Protein AF-A0A954HRY4-F1 (afdb_monomer_lite)

Radius of gyration: 30.41 Å; chains: 1; bounding box: 77×91×66 Å

Structure (mmCIF, N/CA/C/O backbone):
data_AF-A0A954HRY4-F1
#
_entry.id   AF-A0A954HRY4-F1
#
loop_
_atom_site.group_PDB
_atom_site.id
_atom_site.type_symbol
_atom_site.label_atom_id
_atom_site.label_alt_id
_atom_site.label_comp_id
_atom_site.label_asym_id
_atom_site.label_entity_id
_atom_site.label_seq_id
_atom_site.pdbx_PDB_ins_code
_atom_site.Cartn_x
_atom_site.Cartn_y
_atom_site.Cartn_z
_atom_site.occupancy
_atom_site.B_iso_or_equiv
_atom_site.auth_seq_id
_atom_site.auth_comp_id
_atom_site.auth_asym_id
_atom_site.auth_atom_id
_atom_site.pdbx_PDB_model_num
ATOM 1 N N . MET A 1 1 ? 57.233 -70.930 -1.217 1.00 41.72 1 MET A N 1
ATOM 2 C CA . MET A 1 1 ? 58.214 -71.183 -0.140 1.00 41.72 1 MET A CA 1
ATOM 3 C C . MET A 1 1 ? 57.486 -71.133 1.188 1.00 41.72 1 MET A C 1
ATOM 5 O O . MET A 1 1 ? 56.756 -70.184 1.433 1.00 41.72 1 MET A O 1
ATOM 9 N N . ASN A 1 2 ? 57.628 -72.214 1.952 1.00 39.62 2 ASN A N 1
ATOM 10 C CA . ASN A 1 2 ? 57.074 -72.458 3.283 1.00 39.62 2 ASN A CA 1
ATOM 11 C C . ASN A 1 2 ? 57.792 -71.660 4.384 1.00 39.62 2 ASN A C 1
ATOM 13 O O . ASN A 1 2 ? 58.981 -71.393 4.233 1.00 39.62 2 ASN A O 1
ATOM 17 N N . LEU A 1 3 ? 57.075 -71.448 5.502 1.00 36.66 3 LEU A N 1
ATOM 18 C CA . LEU A 1 3 ? 57.442 -71.629 6.934 1.00 36.66 3 LEU A CA 1
ATOM 19 C C . LEU A 1 3 ? 56.754 -70.526 7.771 1.00 36.66 3 LEU A C 1
ATOM 21 O O . LEU A 1 3 ? 57.016 -69.350 7.576 1.00 36.66 3 LEU A O 1
ATOM 25 N N . SER A 1 4 ? 55.691 -70.822 8.530 1.00 42.88 4 SER A N 1
ATOM 26 C CA . SER A 1 4 ? 55.654 -71.464 9.864 1.00 42.88 4 SER A CA 1
ATOM 27 C C . SER A 1 4 ? 56.121 -70.564 11.018 1.00 42.88 4 SER A C 1
ATOM 29 O O . SER A 1 4 ? 57.311 -70.281 11.113 1.00 42.88 4 SER A O 1
ATOM 31 N N . SER A 1 5 ? 55.194 -70.225 11.931 1.00 47.00 5 SER A N 1
ATOM 32 C CA . SER A 1 5 ? 55.308 -70.251 13.417 1.00 47.00 5 SER A CA 1
ATOM 33 C C . SER A 1 5 ? 54.203 -69.366 14.023 1.00 47.00 5 SER A C 1
ATOM 35 O O . SER A 1 5 ? 54.181 -68.164 13.806 1.00 47.00 5 SER A O 1
ATOM 37 N N . ALA A 1 6 ? 53.116 -69.921 14.564 1.00 54.09 6 ALA A N 1
ATOM 38 C CA . ALA A 1 6 ? 52.976 -70.452 15.925 1.00 54.09 6 ALA A CA 1
ATOM 39 C C . ALA A 1 6 ? 53.103 -69.381 17.025 1.00 54.09 6 ALA A C 1
ATOM 41 O O . ALA A 1 6 ? 54.209 -69.018 17.401 1.00 54.09 6 ALA A O 1
ATOM 42 N N . LEU A 1 7 ? 51.973 -68.985 17.628 1.00 45.47 7 LEU A N 1
ATOM 43 C CA . LEU A 1 7 ? 51.896 -68.798 19.080 1.00 45.47 7 LEU A CA 1
ATOM 44 C C . LEU A 1 7 ? 50.443 -68.916 19.571 1.00 45.47 7 LEU A C 1
ATOM 46 O O . LEU A 1 7 ? 49.567 -68.132 19.215 1.00 45.47 7 LEU A O 1
ATOM 50 N N . ARG A 1 8 ? 50.203 -69.940 20.396 1.00 51.84 8 ARG A N 1
ATOM 51 C CA . ARG A 1 8 ? 49.015 -70.106 21.242 1.00 51.84 8 ARG A CA 1
ATOM 52 C C . ARG A 1 8 ? 49.076 -69.090 22.380 1.00 51.84 8 ARG A C 1
ATOM 54 O O . ARG A 1 8 ? 50.065 -69.080 23.105 1.00 51.84 8 ARG A O 1
ATOM 61 N N . PHE A 1 9 ? 47.981 -68.380 22.631 1.00 45.97 9 PHE A N 1
ATOM 62 C CA . PHE A 1 9 ? 47.679 -67.871 23.968 1.00 45.97 9 PHE A CA 1
ATOM 63 C C . PHE A 1 9 ? 46.218 -68.160 24.315 1.00 45.97 9 PHE A C 1
ATOM 65 O O . PHE A 1 9 ? 45.286 -67.614 23.730 1.00 45.97 9 PHE A O 1
ATOM 72 N N . LEU A 1 10 ? 46.047 -69.083 25.262 1.00 51.50 10 LEU A N 1
ATOM 73 C CA . LEU A 1 10 ? 44.807 -69.337 25.979 1.00 51.50 10 LEU A CA 1
ATOM 74 C C . LEU A 1 10 ? 44.572 -68.181 26.953 1.00 51.50 10 LEU A C 1
ATOM 76 O O . LEU A 1 10 ? 45.318 -68.036 27.916 1.00 51.50 10 LEU A O 1
ATOM 80 N N . PHE A 1 11 ? 43.502 -67.417 26.749 1.00 47.19 11 PHE A N 1
ATOM 81 C CA . PHE A 1 11 ? 42.906 -66.608 27.808 1.00 47.19 11 PHE A CA 1
ATOM 82 C C . PHE A 1 11 ? 41.396 -66.829 27.838 1.00 47.19 11 PHE A C 1
ATOM 84 O O . PHE A 1 11 ? 40.623 -66.221 27.105 1.00 47.19 11 PHE A O 1
ATOM 91 N N . THR A 1 12 ? 40.986 -67.713 28.741 1.00 54.00 12 THR A N 1
ATOM 92 C CA . THR A 1 12 ? 39.629 -67.826 29.269 1.00 54.00 12 THR A CA 1
ATOM 93 C C . THR A 1 12 ? 39.269 -66.539 30.010 1.00 54.00 12 THR A C 1
ATOM 95 O O . THR A 1 12 ? 39.648 -66.370 31.168 1.00 54.00 12 THR A O 1
ATOM 98 N N . HIS A 1 13 ? 38.543 -65.627 29.361 1.00 46.09 13 HIS A N 1
ATOM 99 C CA . HIS A 1 13 ? 37.913 -64.500 30.045 1.00 46.09 13 HIS A CA 1
ATOM 100 C C . HIS A 1 13 ? 36.428 -64.778 30.268 1.00 46.09 13 HIS A C 1
ATOM 102 O O . HIS A 1 13 ? 35.612 -64.823 29.353 1.00 46.09 13 HIS A O 1
ATOM 108 N N . SER A 1 14 ? 36.146 -65.002 31.548 1.00 51.19 14 SER A N 1
ATOM 109 C CA . SER A 1 14 ? 34.855 -65.090 32.214 1.00 51.19 14 SER A CA 1
ATOM 110 C C . SER A 1 14 ? 33.790 -64.167 31.611 1.00 51.19 14 SER A C 1
ATOM 112 O O . SER A 1 14 ? 33.944 -62.944 31.576 1.00 51.19 14 SER A O 1
ATOM 114 N N . ALA A 1 15 ? 32.682 -64.769 31.177 1.00 50.47 15 ALA A N 1
ATOM 115 C CA . ALA A 1 15 ? 31.480 -64.076 30.747 1.00 50.47 15 ALA A CA 1
ATOM 116 C C . ALA A 1 15 ? 30.845 -63.337 31.939 1.00 50.47 15 ALA A C 1
ATOM 118 O O . ALA A 1 15 ? 29.963 -63.853 32.627 1.00 50.47 15 ALA A O 1
ATOM 119 N N . ARG A 1 16 ? 31.282 -62.097 32.194 1.00 53.28 16 ARG A N 1
ATOM 120 C CA . ARG A 1 16 ? 30.545 -61.163 33.053 1.00 53.28 16 ARG A CA 1
ATOM 121 C C . ARG A 1 16 ? 29.244 -60.801 32.346 1.00 53.28 16 ARG A C 1
ATOM 123 O O . ARG A 1 16 ? 29.215 -59.942 31.467 1.00 53.28 16 ARG A O 1
ATOM 130 N N . GLN A 1 17 ? 28.161 -61.460 32.751 1.00 52.62 17 GLN A N 1
ATOM 131 C CA . GLN A 1 17 ? 26.795 -61.044 32.458 1.00 52.62 17 GLN A CA 1
ATOM 132 C C . GLN A 1 17 ? 26.579 -59.621 32.993 1.00 52.62 17 GLN A C 1
ATOM 134 O O . GLN A 1 17 ? 26.185 -59.410 34.141 1.00 52.62 17 GLN A O 1
ATOM 139 N N . HIS A 1 18 ? 26.826 -58.624 32.146 1.00 51.44 18 HIS A N 1
ATOM 140 C CA . HIS A 1 18 ? 26.326 -57.277 32.356 1.00 51.44 18 HIS A CA 1
ATOM 141 C C . HIS A 1 18 ? 24.798 -57.341 32.305 1.00 51.44 18 HIS A C 1
ATOM 143 O O . HIS A 1 18 ? 24.188 -57.338 31.235 1.00 51.44 18 HIS A O 1
ATOM 149 N N . ARG A 1 19 ? 24.167 -57.405 33.484 1.00 59.56 19 ARG A N 1
ATOM 150 C CA . ARG A 1 19 ? 22.746 -57.098 33.666 1.00 59.56 19 ARG A CA 1
ATOM 151 C C . ARG A 1 19 ? 22.512 -55.683 33.136 1.00 59.56 19 ARG A C 1
ATOM 153 O O . ARG A 1 19 ? 22.713 -54.702 33.850 1.00 59.56 19 ARG A O 1
ATOM 160 N N . ARG A 1 20 ? 22.101 -55.584 31.869 1.00 59.31 20 ARG A N 1
ATOM 161 C CA . ARG A 1 20 ? 21.529 -54.375 31.275 1.00 59.31 20 ARG A CA 1
ATOM 162 C C . ARG A 1 20 ? 20.328 -53.986 32.131 1.00 59.31 20 ARG A C 1
ATOM 164 O O . ARG A 1 20 ? 19.254 -54.572 32.012 1.00 59.31 20 ARG A O 1
ATOM 171 N N . ARG A 1 21 ? 20.524 -53.019 33.028 1.00 62.16 21 ARG A N 1
ATOM 172 C CA . ARG A 1 21 ? 19.423 -52.308 33.672 1.00 62.16 21 ARG A CA 1
ATOM 173 C C . ARG A 1 21 ? 18.614 -51.686 32.538 1.00 62.16 21 ARG A C 1
ATOM 175 O O . ARG A 1 21 ? 19.116 -50.810 31.839 1.00 62.16 21 ARG A O 1
ATOM 182 N N . LYS A 1 22 ? 17.403 -52.202 32.305 1.00 61.78 22 LYS A N 1
ATOM 183 C CA . LYS A 1 22 ? 16.418 -51.572 31.425 1.00 61.78 22 LYS A CA 1
ATOM 184 C C . LYS A 1 22 ? 16.157 -50.186 32.006 1.00 61.78 22 LYS A C 1
ATOM 186 O O . LYS A 1 22 ? 15.455 -50.062 33.003 1.00 61.78 22 LYS A O 1
ATOM 191 N N . SER A 1 23 ? 16.806 -49.172 31.438 1.00 62.81 23 SER A N 1
ATOM 192 C CA . SER A 1 23 ? 16.481 -47.781 31.719 1.00 62.81 23 SER A CA 1
ATOM 193 C C . SER A 1 23 ? 15.028 -47.597 31.303 1.00 62.81 23 SER A C 1
ATOM 195 O O . SER A 1 23 ? 14.699 -47.765 30.126 1.00 62.81 23 SER A O 1
ATOM 197 N N . ALA A 1 24 ? 14.150 -47.376 32.280 1.00 65.62 24 ALA A N 1
ATOM 198 C CA . ALA A 1 24 ? 12.770 -47.016 32.028 1.00 65.62 24 ALA A CA 1
ATOM 199 C C . ALA A 1 24 ? 12.798 -45.674 31.294 1.00 65.62 24 ALA A C 1
ATOM 201 O O . ALA A 1 24 ? 12.951 -44.622 31.911 1.00 65.62 24 ALA A O 1
ATOM 202 N N . ARG A 1 25 ? 12.728 -45.722 29.959 1.00 67.31 25 ARG A N 1
ATOM 203 C CA . ARG A 1 25 ? 12.482 -44.544 29.135 1.00 67.31 25 ARG A CA 1
ATOM 204 C C . ARG A 1 25 ? 11.115 -44.028 29.561 1.00 67.31 25 ARG A C 1
ATOM 206 O O . ARG A 1 25 ? 10.099 -44.587 29.161 1.00 67.31 25 ARG A O 1
ATOM 213 N N . ARG A 1 26 ? 11.100 -43.020 30.437 1.00 68.12 26 ARG A N 1
ATOM 214 C CA . ARG A 1 26 ? 9.920 -42.188 30.651 1.00 68.12 26 ARG A CA 1
ATOM 215 C C . ARG A 1 26 ? 9.567 -41.655 29.272 1.00 68.12 26 ARG A C 1
ATOM 217 O O . ARG A 1 26 ? 10.367 -40.930 28.685 1.00 68.12 26 ARG A O 1
ATOM 224 N N . ALA A 1 27 ? 8.454 -42.126 28.719 1.00 72.56 27 ALA A N 1
ATOM 225 C CA . ALA A 1 27 ? 7.899 -41.529 27.522 1.00 72.56 27 ALA A CA 1
ATOM 226 C C . ALA A 1 27 ? 7.755 -40.038 27.824 1.00 72.56 27 ALA A C 1
ATOM 228 O O . ALA A 1 27 ? 7.186 -39.683 28.858 1.00 72.56 27 ALA A O 1
ATOM 229 N N . ALA A 1 28 ? 8.354 -39.189 26.990 1.00 70.94 28 ALA A N 1
ATOM 230 C CA . ALA A 1 28 ? 8.046 -37.775 27.026 1.00 70.94 28 ALA A CA 1
ATOM 231 C C . ALA A 1 28 ? 6.539 -37.683 26.781 1.00 70.94 28 ALA A C 1
ATOM 233 O O . ALA A 1 28 ? 6.058 -38.029 25.702 1.00 70.94 28 ALA A O 1
ATOM 234 N N . VAL A 1 29 ? 5.793 -37.347 27.829 1.00 75.19 29 VAL A N 1
ATOM 235 C CA . VAL A 1 29 ? 4.397 -36.968 27.691 1.00 75.19 29 VAL A CA 1
ATOM 236 C C . VAL A 1 29 ? 4.472 -35.626 26.989 1.00 75.19 29 VAL A C 1
ATOM 238 O O . VAL A 1 29 ? 4.861 -34.634 27.597 1.00 75.19 29 VAL A O 1
ATOM 241 N N . ALA A 1 30 ? 4.235 -35.628 25.681 1.00 75.25 30 ALA A N 1
ATOM 242 C CA . ALA A 1 30 ? 3.960 -34.402 24.963 1.00 75.25 30 ALA A CA 1
ATOM 243 C C . ALA A 1 30 ? 2.646 -33.883 25.546 1.00 75.25 30 ALA A C 1
ATOM 245 O O . ALA A 1 30 ? 1.569 -34.378 25.209 1.00 75.25 30 ALA A O 1
ATOM 246 N N . GLU A 1 31 ? 2.744 -32.978 26.516 1.00 76.38 31 GLU A N 1
ATOM 247 C CA . GLU A 1 31 ? 1.593 -32.200 26.937 1.00 76.38 31 GLU A CA 1
ATOM 248 C C . GLU A 1 31 ? 1.085 -31.488 25.687 1.00 76.38 31 GLU A C 1
ATOM 250 O O . GLU A 1 31 ? 1.860 -30.894 24.930 1.00 76.38 31 GLU A O 1
ATOM 255 N N . ARG A 1 32 ? -0.210 -31.647 25.402 1.00 69.19 32 ARG A N 1
ATOM 256 C CA . ARG A 1 32 ? -0.845 -30.872 24.343 1.00 69.19 32 ARG A CA 1
ATOM 257 C C . ARG A 1 32 ? -0.637 -29.416 24.732 1.00 69.19 32 ARG A C 1
ATOM 259 O O . ARG A 1 32 ? -1.097 -29.036 25.804 1.00 69.19 32 ARG A O 1
ATOM 266 N N . LEU A 1 33 ? 0.058 -28.641 23.893 1.00 78.00 33 LEU A N 1
ATOM 267 C CA . LEU A 1 33 ? -0.022 -27.188 23.963 1.00 78.00 33 LEU A CA 1
ATOM 268 C C . LEU A 1 33 ? -1.508 -26.859 23.865 1.00 78.00 33 LEU A C 1
ATOM 270 O O . LEU A 1 33 ? -2.120 -26.985 22.806 1.00 78.00 33 LEU A O 1
ATOM 274 N N . GLU A 1 34 ? -2.108 -26.581 25.010 1.00 77.06 34 GLU A N 1
ATOM 275 C CA . GLU A 1 34 ? -3.479 -26.135 25.083 1.00 77.06 34 GLU A CA 1
ATOM 276 C C . GLU A 1 34 ? -3.571 -24.817 24.328 1.00 77.06 34 GLU A C 1
ATOM 278 O O . GLU A 1 34 ? -2.714 -23.941 24.467 1.00 77.06 34 GLU A O 1
ATOM 283 N N . HIS A 1 35 ? -4.566 -24.744 23.448 1.00 79.19 35 HIS A N 1
ATOM 284 C CA . HIS A 1 35 ? -4.818 -23.580 22.623 1.00 79.19 35 HIS A CA 1
ATOM 285 C C . HIS A 1 35 ? -5.044 -22.390 23.555 1.00 79.19 35 HIS A C 1
ATOM 287 O O . HIS A 1 35 ? -6.076 -22.299 24.223 1.00 79.19 35 HIS A O 1
ATOM 293 N N . ARG A 1 36 ? -4.035 -21.525 23.673 1.00 81.06 36 ARG A N 1
ATOM 294 C CA . ARG A 1 36 ? -4.171 -20.275 24.407 1.00 81.06 36 ARG A CA 1
ATOM 295 C C . ARG A 1 36 ? -4.961 -19.352 23.505 1.00 81.06 36 ARG A C 1
ATOM 297 O O . ARG A 1 36 ? -4.460 -18.969 22.456 1.00 81.06 36 ARG A O 1
ATOM 304 N N . ILE A 1 37 ? -6.184 -19.045 23.922 1.00 87.19 37 ILE A N 1
ATOM 305 C CA . ILE A 1 37 ? -6.966 -17.975 23.314 1.00 87.19 37 ILE A CA 1
ATOM 306 C C . ILE A 1 37 ? -6.144 -16.701 23.504 1.00 87.19 37 ILE A C 1
ATOM 308 O O . ILE A 1 37 ? -5.889 -16.280 24.635 1.00 87.19 37 ILE A O 1
ATOM 312 N N . VAL A 1 38 ? -5.654 -16.170 22.393 1.00 92.50 38 VAL A N 1
ATOM 313 C CA . VAL A 1 38 ? -5.136 -14.810 22.306 1.00 92.50 38 VAL A CA 1
ATOM 314 C C . VAL A 1 38 ? -6.353 -13.951 21.990 1.00 92.50 38 VAL A C 1
ATOM 316 O O . VAL A 1 38 ? -7.210 -14.392 21.237 1.00 92.50 38 VAL A O 1
ATOM 319 N N . LEU A 1 39 ? -6.474 -12.799 22.637 1.00 95.88 39 LEU A N 1
ATOM 320 C CA . LEU A 1 39 ? -7.563 -11.853 22.398 1.00 95.88 39 LEU A CA 1
ATOM 321 C C . LEU A 1 39 ? -7.017 -10.665 21.618 1.00 95.88 39 LEU A C 1
ATOM 323 O O . LEU A 1 39 ? -5.835 -10.331 21.785 1.00 95.88 39 LEU A O 1
ATOM 327 N N . SER A 1 40 ? -7.881 -10.012 20.843 1.00 98.06 40 SER A N 1
ATOM 328 C CA . SER A 1 40 ? -7.594 -8.705 20.255 1.00 98.06 40 SER A CA 1
ATOM 329 C C . SER A 1 40 ? -7.013 -7.747 21.300 1.00 98.06 40 SER A C 1
ATOM 331 O O . SER A 1 40 ? -7.360 -7.786 22.488 1.00 98.06 40 SER A O 1
ATOM 333 N N . SER A 1 41 ? -6.083 -6.890 20.889 1.00 98.06 41 SER A N 1
ATOM 334 C CA . SER A 1 41 ? -5.340 -6.029 21.808 1.00 98.06 41 SER A CA 1
ATOM 335 C C . SER A 1 41 ? -5.115 -4.630 21.263 1.00 98.06 41 SER A C 1
ATOM 337 O O . SER A 1 41 ? -4.956 -4.431 20.061 1.00 98.06 41 SER A O 1
ATOM 339 N N . ILE A 1 42 ? -5.044 -3.663 22.178 1.00 98.69 42 ILE A N 1
ATOM 340 C CA . ILE A 1 42 ? -4.710 -2.274 21.863 1.00 98.69 42 ILE A CA 1
ATOM 341 C C . ILE A 1 42 ? -3.507 -1.808 22.679 1.00 98.69 42 ILE A C 1
ATOM 343 O O . ILE A 1 42 ? -3.403 -2.095 23.868 1.00 98.69 42 ILE A O 1
ATOM 347 N N . SER A 1 43 ? -2.574 -1.085 22.073 1.00 98.56 43 SER A N 1
ATOM 348 C CA . SER A 1 43 ? -1.422 -0.520 22.782 1.00 98.56 43 SER A CA 1
ATOM 349 C C . SER A 1 43 ? -1.015 0.831 22.204 1.00 98.56 43 SER A C 1
ATOM 351 O O . SER A 1 43 ? -1.365 1.171 21.081 1.00 98.56 43 SER A O 1
ATOM 353 N N . VAL A 1 44 ? -0.270 1.615 22.976 1.00 98.62 44 VAL A N 1
ATOM 354 C CA . VAL A 1 44 ? 0.333 2.878 22.550 1.00 98.62 44 VAL A CA 1
ATOM 355 C C . VAL A 1 44 ? 1.844 2.763 22.685 1.00 98.62 44 VAL A C 1
ATOM 357 O O . VAL A 1 44 ? 2.352 2.412 23.757 1.00 98.62 44 VAL A O 1
ATOM 360 N N . SER A 1 45 ? 2.563 3.092 21.613 1.00 98.31 45 SER A N 1
ATOM 361 C CA . SER A 1 45 ? 4.023 3.188 21.602 1.00 98.31 45 SER A CA 1
ATOM 362 C C . SER A 1 45 ? 4.452 4.430 20.825 1.00 98.31 45 SER A C 1
ATOM 364 O O . SER A 1 45 ? 4.131 4.589 19.649 1.00 98.31 45 SER A O 1
ATOM 366 N N . GLY A 1 46 ? 5.159 5.343 21.497 1.00 97.56 46 GLY A N 1
ATOM 367 C CA . GLY A 1 46 ? 5.488 6.651 20.931 1.00 97.56 46 GLY A CA 1
ATOM 368 C C . GLY A 1 46 ? 4.228 7.458 20.602 1.00 97.56 46 GLY A C 1
ATOM 369 O O . GLY A 1 46 ? 3.411 7.711 21.483 1.00 97.56 46 GLY A O 1
ATOM 370 N N . ASN A 1 47 ? 4.095 7.853 19.337 1.00 98.25 47 ASN A N 1
ATOM 371 C CA . ASN A 1 47 ? 2.966 8.597 18.768 1.00 98.25 47 ASN A CA 1
ATOM 372 C C . ASN A 1 47 ? 1.963 7.699 18.017 1.00 98.25 47 ASN A C 1
ATOM 374 O O . ASN A 1 47 ? 1.114 8.215 17.288 1.00 98.25 47 ASN A O 1
ATOM 378 N N . THR A 1 48 ? 2.090 6.374 18.139 1.00 98.50 48 THR A N 1
ATOM 379 C CA . THR A 1 48 ? 1.278 5.408 17.392 1.00 98.50 48 THR A CA 1
ATOM 380 C C . THR A 1 48 ? 0.391 4.599 18.333 1.00 98.50 48 THR A C 1
ATOM 382 O O . THR A 1 48 ? 0.868 4.067 19.344 1.00 98.50 48 THR A O 1
ATOM 385 N N . VAL A 1 49 ?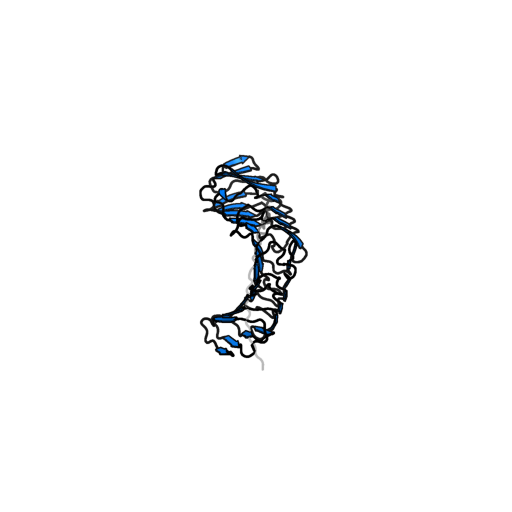 -0.893 4.489 17.987 1.00 98.69 49 VAL A N 1
ATOM 386 C CA . VAL A 1 49 ? -1.826 3.526 18.587 1.00 98.69 49 VAL A CA 1
ATOM 387 C C . VAL A 1 49 ? -1.878 2.291 17.699 1.00 98.69 49 VAL A C 1
ATOM 389 O O . VAL A 1 49 ? -2.073 2.412 16.495 1.00 98.69 49 VAL A O 1
ATOM 392 N N . PHE A 1 50 ? -1.710 1.119 18.300 1.00 98.62 50 PHE A N 1
ATOM 393 C CA . PHE A 1 50 ? -1.761 -0.171 17.626 1.00 98.62 50 PHE A CA 1
ATOM 394 C C . PHE A 1 50 ? -3.009 -0.924 18.058 1.00 98.62 50 PHE A C 1
ATOM 396 O O . PHE A 1 50 ? -3.173 -1.155 19.257 1.00 98.62 50 PHE A O 1
ATOM 403 N N . TYR A 1 51 ? -3.824 -1.350 17.102 1.00 98.62 51 TYR A N 1
ATOM 404 C CA . TYR A 1 51 ? -4.864 -2.356 17.278 1.00 98.62 51 TYR A CA 1
ATOM 405 C C . TYR A 1 51 ? -4.438 -3.628 16.546 1.00 98.62 51 TYR A C 1
ATOM 407 O O . TYR A 1 51 ? -4.116 -3.567 15.364 1.00 98.62 51 TYR A O 1
ATOM 415 N N . ASN A 1 52 ? -4.406 -4.762 17.242 1.00 98.31 52 ASN A N 1
ATOM 416 C CA . ASN A 1 52 ? -4.098 -6.056 16.638 1.00 98.31 52 ASN A CA 1
ATOM 417 C C . ASN A 1 52 ? -5.198 -7.036 17.010 1.00 98.31 52 ASN A C 1
ATOM 419 O O . ASN A 1 52 ? -5.326 -7.384 18.191 1.00 98.31 52 ASN A O 1
ATOM 423 N N . ALA A 1 53 ? -5.951 -7.477 16.014 1.00 97.62 53 ALA A N 1
ATOM 424 C CA . ALA A 1 53 ? -6.877 -8.580 16.159 1.00 97.62 53 ALA A CA 1
ATOM 425 C C . ALA A 1 53 ? -6.155 -9.873 16.548 1.00 97.62 53 ALA A C 1
ATOM 427 O O . ALA A 1 53 ? -4.966 -10.062 16.252 1.00 97.62 53 ALA A O 1
ATOM 428 N N . ALA A 1 54 ? -6.854 -10.762 17.251 1.00 97.25 54 ALA A N 1
ATOM 429 C CA . ALA A 1 54 ? -6.327 -12.093 17.502 1.00 97.25 54 ALA A CA 1
ATOM 430 C C . ALA A 1 54 ? -6.796 -13.091 16.441 1.00 97.25 54 ALA A C 1
ATOM 432 O O . ALA A 1 54 ? -7.903 -12.961 15.933 1.00 97.25 54 ALA A O 1
ATOM 433 N N . PRO A 1 55 ? -5.994 -14.136 16.161 1.00 96.12 55 PRO A N 1
ATOM 434 C CA . PRO A 1 55 ? -6.379 -15.152 15.194 1.00 96.12 55 PRO A CA 1
ATOM 435 C C . PRO A 1 55 ? -7.697 -15.840 15.552 1.00 96.12 55 PRO A C 1
ATOM 437 O O . PRO A 1 55 ? -7.881 -16.318 16.680 1.00 96.12 55 PRO A O 1
ATOM 440 N N . GLY A 1 56 ? -8.559 -15.989 14.556 1.00 95.50 56 GLY A N 1
ATOM 441 C CA . GLY A 1 56 ? -9.849 -16.647 14.648 1.00 95.50 56 GLY A CA 1
ATOM 442 C C . GLY A 1 56 ? -10.983 -15.775 15.186 1.00 95.50 56 GLY A C 1
ATOM 443 O O . GLY A 1 56 ? -12.020 -16.330 15.572 1.00 95.50 56 GLY A O 1
ATOM 444 N N . GLU A 1 57 ? -10.786 -14.463 15.265 1.00 96.56 57 GLU A N 1
ATOM 445 C CA . GLU A 1 57 ? -11.819 -13.490 15.614 1.00 96.56 57 GLU A CA 1
ATOM 446 C C . GLU A 1 57 ? -12.323 -12.817 14.330 1.00 96.56 57 GLU A C 1
ATOM 448 O O . GLU A 1 57 ? -11.566 -12.651 13.393 1.00 96.56 57 GLU A O 1
ATOM 453 N N . ALA A 1 58 ? -13.618 -12.493 14.268 1.00 97.62 58 ALA A N 1
ATOM 454 C CA . ALA A 1 58 ? -14.165 -11.662 13.196 1.00 97.62 58 ALA A CA 1
ATOM 455 C C . ALA A 1 58 ? -14.472 -10.295 13.802 1.00 97.62 58 ALA A C 1
ATOM 457 O O . ALA A 1 58 ? -15.452 -10.142 14.542 1.00 97.62 58 ALA A O 1
ATOM 458 N N . ASN A 1 59 ? -13.592 -9.341 13.560 1.00 98.38 59 ASN A N 1
ATOM 459 C CA . ASN A 1 59 ? -13.581 -8.021 14.156 1.00 98.38 59 ASN A CA 1
ATOM 460 C C . ASN A 1 59 ? -14.576 -7.090 13.448 1.00 98.38 59 ASN A C 1
ATOM 462 O O . ASN A 1 59 ? -14.714 -7.079 12.227 1.00 98.38 59 ASN A O 1
ATOM 466 N N . ASN A 1 60 ? -15.289 -6.277 14.228 1.00 98.50 60 ASN A N 1
ATOM 467 C CA . ASN A 1 60 ? -16.156 -5.218 13.705 1.00 98.50 60 ASN A CA 1
ATOM 468 C C . ASN A 1 60 ? -15.856 -3.934 14.475 1.00 98.50 60 ASN A C 1
ATOM 470 O O . ASN A 1 60 ? -16.568 -3.582 15.428 1.00 98.50 60 ASN A O 1
ATOM 474 N N . LEU A 1 61 ? -14.732 -3.326 14.096 1.00 98.69 61 LEU A N 1
ATOM 475 C CA . LEU A 1 61 ? -14.066 -2.229 14.774 1.00 98.69 61 LEU A CA 1
ATOM 476 C C . LEU A 1 61 ? -14.547 -0.877 14.238 1.00 98.69 61 LEU A C 1
ATOM 478 O O . LEU A 1 61 ? -14.455 -0.587 13.051 1.00 98.69 61 LEU A O 1
ATOM 482 N N . THR A 1 62 ? -14.970 0.001 15.140 1.00 98.75 62 THR A N 1
ATOM 483 C CA . THR A 1 62 ? -15.214 1.420 14.868 1.00 98.75 62 THR A CA 1
ATOM 484 C C . THR A 1 62 ? -14.230 2.271 15.662 1.00 98.75 62 THR A C 1
ATOM 486 O O . THR A 1 62 ? -14.041 2.054 16.866 1.00 98.75 62 THR A O 1
ATOM 489 N N . ILE A 1 63 ? -13.641 3.272 15.008 1.00 98.62 63 ILE A N 1
ATOM 490 C CA . ILE A 1 63 ? -12.758 4.265 15.617 1.00 98.62 63 ILE A CA 1
ATOM 491 C C . ILE A 1 63 ? -13.408 5.640 15.480 1.00 98.62 63 ILE A C 1
ATOM 493 O O . ILE A 1 63 ? -13.799 6.069 14.399 1.00 98.62 63 ILE A O 1
ATOM 497 N N . SER A 1 64 ? -13.522 6.354 16.595 1.00 98.38 64 SER A N 1
ATOM 498 C CA . SER A 1 64 ? -14.049 7.720 16.604 1.00 98.38 64 SER A CA 1
ATOM 499 C C . SER A 1 64 ? -13.217 8.632 17.487 1.00 98.38 64 SER A C 1
ATOM 501 O O . SER A 1 64 ? -12.648 8.188 18.486 1.00 98.38 64 SER A O 1
ATOM 503 N N . GLU A 1 65 ? -13.149 9.913 17.136 1.00 98.06 65 GLU A N 1
ATOM 504 C CA . GLU A 1 65 ? -12.525 10.945 17.955 1.00 98.06 65 GLU A CA 1
ATOM 505 C C . GLU A 1 65 ? -13.574 11.939 18.453 1.00 98.06 65 GLU A C 1
ATOM 507 O O . GLU A 1 65 ? -14.417 12.429 17.704 1.00 98.06 65 GLU A O 1
ATOM 512 N N . SER A 1 66 ? -13.531 12.239 19.749 1.00 98.19 66 SER A N 1
ATOM 513 C CA . SER A 1 66 ? -14.316 13.326 20.320 1.00 98.19 66 SER A CA 1
ATOM 514 C C . SER A 1 66 ? -13.609 13.925 21.528 1.00 98.19 66 SER A C 1
ATOM 516 O O . SER A 1 66 ? -13.269 13.230 22.487 1.00 98.19 66 SER A O 1
ATOM 518 N N . ALA A 1 67 ? -13.482 15.253 21.525 1.00 96.56 67 ALA A N 1
ATOM 519 C CA . ALA A 1 67 ? -12.937 16.036 22.633 1.00 96.56 67 ALA A CA 1
ATOM 520 C C . ALA A 1 67 ? -11.527 15.587 23.079 1.00 96.56 67 ALA A C 1
ATOM 522 O O . ALA A 1 67 ? -11.222 15.559 24.274 1.00 96.56 67 ALA A O 1
ATOM 523 N N . GLY A 1 68 ? -10.659 15.249 22.122 1.00 97.19 68 GLY A N 1
ATOM 524 C CA . GLY A 1 68 ? -9.278 14.835 22.360 1.00 97.19 68 GLY A CA 1
ATOM 525 C C . GLY A 1 68 ? -9.145 13.400 22.869 1.00 97.19 68 GLY A C 1
ATOM 526 O O . GLY A 1 68 ? -8.147 13.066 23.512 1.00 97.19 68 GLY A O 1
ATOM 527 N N . THR A 1 69 ? -10.151 12.561 22.628 1.00 98.38 69 THR A N 1
ATOM 528 C CA . THR A 1 69 ? -10.170 11.152 23.032 1.00 98.38 69 THR A CA 1
ATOM 529 C C . THR A 1 69 ? -10.569 10.288 21.846 1.00 98.38 69 THR A C 1
ATOM 531 O O . THR A 1 69 ? -11.646 10.474 21.284 1.00 98.38 69 THR A O 1
ATOM 534 N N . LEU A 1 70 ? -9.715 9.326 21.498 1.00 98.69 70 LEU A N 1
ATOM 535 C CA . LEU A 1 70 ? -10.054 8.240 20.586 1.00 98.69 70 LEU A CA 1
ATOM 536 C C . LEU A 1 70 ? -10.842 7.180 21.344 1.00 98.69 70 LEU A C 1
ATOM 538 O O . LEU A 1 70 ? -10.460 6.803 22.454 1.00 98.69 70 LEU A O 1
ATOM 542 N N . THR A 1 71 ? -11.899 6.675 20.724 1.00 98.69 71 THR A N 1
ATOM 543 C CA . THR A 1 71 ? -12.682 5.535 21.200 1.00 98.69 71 THR A CA 1
ATOM 544 C C . THR A 1 71 ? -12.594 4.423 20.171 1.00 98.69 71 THR A C 1
ATOM 546 O O . THR A 1 71 ? -12.925 4.640 19.007 1.00 98.69 71 THR A O 1
ATOM 549 N N . PHE A 1 72 ? -12.154 3.250 20.616 1.00 98.75 72 PHE A N 1
ATOM 550 C CA . PHE A 1 72 ? -12.110 2.021 19.831 1.00 98.75 72 PHE A CA 1
ATOM 551 C C . PHE A 1 72 ? -13.204 1.103 20.359 1.00 98.75 72 PHE A C 1
ATOM 553 O O . PHE A 1 72 ? -13.182 0.764 21.544 1.00 98.75 72 PHE A O 1
ATOM 560 N N . SER A 1 73 ? -14.143 0.725 19.499 1.00 98.69 73 SER A N 1
ATOM 561 C CA . SER A 1 73 ? -15.256 -0.166 19.827 1.00 98.69 73 SER A CA 1
ATOM 562 C C . SER A 1 73 ? -15.254 -1.341 18.863 1.00 98.69 73 SER A C 1
ATOM 564 O O . SER A 1 73 ? -15.408 -1.130 17.666 1.00 98.69 73 SER A O 1
ATOM 566 N N . ASP A 1 74 ? -15.084 -2.558 19.367 1.00 98.62 74 ASP A N 1
ATOM 567 C CA . ASP A 1 74 ? -15.122 -3.776 18.563 1.00 98.62 74 ASP A CA 1
ATOM 568 C C . ASP A 1 74 ? -16.243 -4.694 19.038 1.00 98.62 74 ASP A C 1
ATOM 570 O O . ASP A 1 74 ? -16.176 -5.324 20.093 1.00 98.62 74 ASP A O 1
ATOM 574 N N . THR A 1 75 ? -17.305 -4.776 18.244 1.00 98.44 75 THR A N 1
ATOM 575 C CA . THR A 1 75 ? -18.475 -5.601 18.587 1.00 98.44 75 THR A CA 1
ATOM 576 C C . THR A 1 75 ? -18.281 -7.092 18.297 1.00 98.44 75 THR A C 1
ATOM 578 O O . THR A 1 75 ? -19.073 -7.906 18.779 1.00 98.44 75 THR A O 1
ATOM 581 N N . GLY A 1 76 ? -17.246 -7.446 17.534 1.00 97.94 76 GLY A N 1
ATOM 582 C CA . GLY A 1 76 ? -16.889 -8.811 17.160 1.00 97.94 76 GLY A CA 1
ATOM 583 C C . GLY A 1 76 ? -15.918 -9.486 18.131 1.00 97.94 76 GLY A C 1
ATOM 584 O O . GLY A 1 76 ? -16.001 -10.700 18.327 1.00 97.94 76 GLY A O 1
ATOM 585 N N . ALA A 1 77 ? -15.067 -8.711 18.812 1.00 97.88 77 ALA A N 1
ATOM 586 C CA . ALA A 1 77 ? -14.007 -9.234 19.676 1.00 97.88 77 ALA A CA 1
ATOM 587 C C . ALA A 1 77 ? -13.837 -8.472 21.001 1.00 97.88 77 ALA A C 1
ATOM 589 O O . ALA A 1 77 ? -14.130 -7.284 21.116 1.00 97.88 77 ALA A O 1
ATOM 590 N N . VAL A 1 78 ? -13.327 -9.163 22.027 1.00 98.06 78 VAL A N 1
ATOM 591 C CA . VAL A 1 78 ? -12.954 -8.537 23.309 1.00 98.06 78 VAL A CA 1
ATOM 592 C C . VAL A 1 78 ? -11.603 -7.841 23.161 1.00 98.06 78 VAL A C 1
ATOM 594 O O . VAL A 1 78 ? -10.622 -8.472 22.778 1.00 98.06 78 VAL A O 1
ATOM 597 N N . ILE A 1 79 ? -11.523 -6.570 23.557 1.00 98.44 79 ILE A N 1
ATOM 598 C CA . ILE A 1 79 ? -10.300 -5.770 23.466 1.00 98.44 79 ILE A CA 1
ATOM 599 C C . ILE A 1 79 ? -9.515 -5.859 24.776 1.00 98.44 79 ILE A C 1
ATOM 601 O O . ILE A 1 79 ? -9.953 -5.410 25.838 1.00 98.44 79 ILE A O 1
ATOM 605 N N . THR A 1 80 ? -8.299 -6.391 24.700 1.00 98.19 80 THR A N 1
ATOM 606 C CA . THR A 1 80 ? -7.362 -6.435 25.823 1.00 98.19 80 THR A CA 1
ATOM 607 C C . THR A 1 80 ? -6.473 -5.186 25.829 1.00 98.19 80 THR A C 1
ATOM 609 O O . THR A 1 80 ? -5.705 -4.977 24.886 1.00 98.19 80 THR A O 1
ATOM 612 N N . PRO A 1 81 ? -6.502 -4.354 26.888 1.00 98.38 81 PRO A N 1
ATOM 613 C CA . PRO A 1 81 ? -5.603 -3.209 26.996 1.00 98.38 81 PRO A CA 1
ATOM 614 C C . PRO A 1 81 ? -4.149 -3.666 27.192 1.00 98.38 81 PRO A C 1
ATOM 616 O O . PRO A 1 81 ? -3.831 -4.436 28.100 1.00 98.38 81 PRO A O 1
ATOM 619 N N . GLY A 1 82 ? -3.259 -3.166 26.343 1.00 97.69 82 GLY A N 1
ATOM 620 C CA . GLY A 1 82 ? -1.812 -3.327 26.413 1.00 97.69 82 GLY A CA 1
ATOM 621 C C . GLY A 1 82 ? -1.131 -2.159 27.131 1.00 97.69 82 GLY A C 1
ATOM 622 O O . GLY A 1 82 ? -1.623 -1.631 28.127 1.00 97.69 82 GLY A O 1
ATOM 623 N N . THR A 1 83 ? 0.045 -1.754 26.647 1.00 97.69 83 THR A N 1
ATOM 624 C CA . THR A 1 83 ? 0.804 -0.624 27.207 1.00 97.69 83 THR A CA 1
ATOM 625 C C . THR A 1 83 ? 0.240 0.720 26.755 1.00 97.69 83 THR A C 1
ATOM 627 O O . THR A 1 83 ? -0.193 0.840 25.617 1.00 97.69 83 THR A O 1
ATOM 630 N N . GLY A 1 84 ? 0.319 1.753 27.599 1.00 97.56 84 GLY A N 1
ATOM 631 C CA . GLY A 1 84 ? -0.059 3.125 27.239 1.00 97.56 84 GLY A CA 1
ATOM 632 C C . GLY A 1 84 ? -1.170 3.713 28.113 1.00 97.56 84 GLY A C 1
ATOM 633 O O . GLY A 1 84 ? -1.666 3.037 29.017 1.00 97.56 84 GLY A O 1
ATOM 634 N N . PRO A 1 85 ? -1.558 4.979 27.879 1.00 97.62 85 PRO A N 1
ATOM 635 C CA . PRO A 1 85 ? -2.650 5.637 28.593 1.00 97.62 85 PRO A CA 1
ATOM 636 C C . PRO A 1 85 ? -4.020 5.152 28.084 1.00 97.62 85 PRO A C 1
ATOM 638 O O . PRO A 1 85 ? -4.791 5.925 27.529 1.00 97.62 85 PRO A O 1
ATOM 641 N N . ILE A 1 86 ? -4.315 3.864 28.253 1.00 98.62 86 ILE A N 1
ATOM 642 C CA . ILE A 1 86 ? -5.555 3.235 27.783 1.00 98.62 86 ILE A CA 1
ATOM 643 C C . ILE A 1 86 ? -6.542 3.139 28.942 1.00 98.62 86 ILE A C 1
ATOM 645 O O . ILE A 1 86 ? -6.204 2.645 30.020 1.00 98.62 86 ILE A O 1
ATOM 649 N N . THR A 1 87 ? -7.775 3.578 28.712 1.00 98.50 87 THR A N 1
ATOM 650 C CA . THR A 1 87 ? -8.876 3.410 29.663 1.00 98.50 87 THR A CA 1
ATOM 651 C C . THR A 1 87 ? -9.861 2.391 29.114 1.00 98.50 87 THR A C 1
ATOM 653 O O . THR A 1 87 ? -10.404 2.567 28.031 1.00 98.50 87 THR A O 1
ATOM 656 N N . VAL A 1 88 ? -10.114 1.323 29.866 1.00 98.50 88 VAL A N 1
ATOM 657 C CA . VAL A 1 88 ? -11.150 0.344 29.513 1.00 98.50 88 VAL A CA 1
ATOM 658 C C . VAL A 1 88 ? -12.516 0.912 29.880 1.00 98.50 88 VAL A C 1
ATOM 660 O O . VAL A 1 88 ? -12.750 1.228 31.048 1.00 98.50 88 VAL A O 1
ATOM 663 N N . VAL A 1 89 ? -13.414 1.022 28.901 1.00 98.44 89 VAL A N 1
ATOM 664 C CA . VAL A 1 89 ? -14.814 1.416 29.123 1.00 98.44 89 VAL A CA 1
ATOM 665 C C . VAL A 1 89 ? -15.648 0.172 29.418 1.00 98.44 89 VAL A C 1
ATOM 667 O O . VAL A 1 89 ? -16.368 0.118 30.416 1.00 98.44 89 VAL A O 1
ATOM 670 N N . ASN A 1 90 ? -15.510 -0.854 28.578 1.00 98.44 90 ASN A N 1
ATOM 671 C CA . ASN A 1 90 ? -16.096 -2.179 28.758 1.00 98.44 90 ASN A CA 1
ATOM 672 C C . ASN A 1 90 ? -15.242 -3.240 28.025 1.00 98.44 90 ASN A C 1
ATOM 674 O O . ASN A 1 90 ? -14.139 -2.945 27.583 1.00 98.44 90 ASN A O 1
ATOM 678 N N . ALA A 1 91 ? -15.707 -4.491 27.939 1.00 98.06 91 ALA A N 1
ATOM 679 C CA . ALA A 1 91 ? -14.930 -5.583 27.335 1.00 98.06 91 ALA A CA 1
ATOM 680 C C . ALA A 1 91 ? -14.633 -5.386 25.835 1.00 98.06 91 ALA A C 1
ATOM 682 O O . ALA A 1 91 ? -13.672 -5.948 25.327 1.00 98.06 91 ALA A O 1
ATOM 683 N N . ASN A 1 92 ? -15.448 -4.599 25.142 1.00 98.56 92 ASN A N 1
ATOM 684 C CA . ASN A 1 92 ? -15.416 -4.381 23.701 1.00 98.56 92 ASN A CA 1
ATOM 685 C C . ASN A 1 92 ? -15.042 -2.934 23.354 1.00 98.56 92 ASN A C 1
ATOM 687 O O . ASN A 1 92 ? -15.096 -2.551 22.194 1.00 98.56 92 ASN A O 1
ATOM 691 N N . GLU A 1 93 ? -14.705 -2.111 24.350 1.00 98.69 93 GLU A N 1
ATOM 692 C CA . GLU A 1 93 ? -14.515 -0.678 24.155 1.00 98.69 93 GLU A CA 1
ATOM 693 C C . GLU A 1 93 ? -13.418 -0.127 25.061 1.00 98.69 93 GLU A C 1
ATOM 695 O O . GLU A 1 93 ? -13.431 -0.298 26.289 1.00 98.69 93 GLU A O 1
ATOM 700 N N . VAL A 1 94 ? -12.489 0.602 24.451 1.00 98.81 94 VAL A N 1
ATOM 701 C CA . VAL A 1 94 ? -11.420 1.316 25.146 1.00 98.81 94 VAL A CA 1
ATOM 702 C C . VAL A 1 94 ? -11.304 2.743 24.629 1.00 98.81 94 VAL A C 1
ATOM 704 O O . VAL A 1 94 ? -11.652 3.041 23.487 1.00 98.81 94 VAL A O 1
ATOM 707 N N . THR A 1 95 ? -10.739 3.622 25.450 1.00 98.69 95 THR A N 1
ATOM 708 C CA . THR A 1 95 ? -10.377 4.974 25.037 1.00 98.69 95 THR A CA 1
ATOM 709 C C . THR A 1 95 ? -8.898 5.270 25.217 1.00 98.69 95 THR A C 1
ATOM 711 O O . THR A 1 95 ? -8.231 4.738 26.111 1.00 98.69 95 THR A O 1
ATOM 714 N N . VAL A 1 96 ? -8.391 6.148 24.352 1.00 98.69 96 VAL A N 1
ATOM 715 C CA . VAL A 1 96 ? -7.003 6.613 24.333 1.00 98.69 96 VAL A CA 1
ATOM 716 C C . VAL A 1 96 ? -6.995 8.138 24.187 1.00 98.69 96 VAL A C 1
ATOM 718 O O . VAL A 1 96 ? -7.596 8.659 23.247 1.00 98.69 96 VAL A O 1
ATOM 721 N N . PRO A 1 97 ? -6.325 8.893 25.075 1.00 98.44 97 PRO A N 1
ATOM 722 C CA . PRO A 1 97 ? -6.113 10.319 24.870 1.00 98.44 97 PRO A CA 1
ATOM 723 C C . PRO A 1 97 ? -5.337 10.573 23.575 1.00 98.44 97 PRO A C 1
ATOM 725 O O . PRO A 1 97 ? -4.280 9.988 23.353 1.00 98.44 97 PRO A O 1
ATOM 728 N N . VAL A 1 98 ? -5.833 11.495 22.756 1.00 98.25 98 VAL A N 1
ATOM 729 C CA . VAL A 1 98 ? -5.242 11.876 21.463 1.00 98.25 98 VAL A CA 1
ATOM 730 C C . VAL A 1 98 ? -3.910 12.613 21.616 1.00 98.25 98 VAL A C 1
ATOM 732 O O . VAL A 1 98 ? -3.086 12.614 20.708 1.00 98.25 98 VAL A O 1
ATOM 735 N N . ALA A 1 99 ? -3.679 13.276 22.753 1.00 97.56 99 ALA A N 1
ATOM 736 C CA . ALA A 1 99 ? -2.531 14.159 22.934 1.00 97.56 99 ALA A CA 1
ATOM 737 C C . ALA A 1 99 ? -1.190 13.438 22.680 1.00 97.56 99 ALA A C 1
ATOM 739 O O . ALA A 1 99 ? -0.764 12.597 23.470 1.00 97.56 99 ALA A O 1
ATOM 740 N N . GLY A 1 100 ? -0.505 13.827 21.600 1.00 97.06 100 GLY A N 1
ATOM 741 C CA . GLY A 1 100 ? 0.780 13.254 21.184 1.00 97.06 100 GLY A CA 1
ATOM 742 C C . GLY A 1 100 ? 0.677 12.038 20.259 1.00 97.06 100 GLY A C 1
ATOM 743 O O . GLY A 1 100 ? 1.715 11.541 19.826 1.00 97.06 100 GLY A O 1
ATOM 744 N N . ILE A 1 101 ? -0.533 11.580 19.935 1.00 98.50 101 ILE A N 1
ATOM 745 C CA . ILE A 1 101 ? -0.781 10.552 18.925 1.00 98.50 101 ILE A CA 1
ATOM 746 C C . ILE A 1 101 ? -0.904 11.224 17.560 1.00 98.50 101 ILE A C 1
ATOM 748 O O . ILE A 1 101 ? -1.608 12.217 17.418 1.00 98.50 101 ILE A O 1
ATOM 752 N N . THR A 1 102 ? -0.220 10.672 16.562 1.00 98.19 102 THR A N 1
ATOM 753 C CA . THR A 1 102 ? -0.296 11.126 15.164 1.00 98.19 102 THR A CA 1
ATOM 754 C C . THR A 1 102 ? -0.612 9.990 14.198 1.00 98.19 102 THR A C 1
ATOM 756 O O . THR A 1 102 ? -0.902 10.252 13.034 1.00 98.19 102 THR A O 1
ATOM 759 N N . THR A 1 103 ? -0.534 8.734 14.648 1.00 98.31 103 THR A N 1
ATOM 760 C CA . THR A 1 103 ? -0.653 7.561 13.778 1.00 98.31 103 THR A CA 1
ATOM 761 C C . THR A 1 103 ? -1.571 6.509 14.389 1.00 98.31 103 THR A C 1
ATOM 763 O O . THR A 1 103 ? -1.438 6.164 15.568 1.00 98.31 103 THR A O 1
ATOM 766 N N . LEU A 1 104 ? -2.472 5.979 13.566 1.00 98.50 104 LEU A N 1
ATOM 767 C CA . LEU A 1 104 ? -3.245 4.774 13.846 1.00 98.50 104 LEU A CA 1
ATOM 768 C C . LEU A 1 104 ? -2.646 3.619 13.047 1.00 98.50 104 LEU A C 1
ATOM 770 O O . LEU A 1 104 ? -2.346 3.774 11.869 1.00 98.50 104 LEU A O 1
ATOM 774 N N . ASN A 1 105 ? -2.457 2.470 13.682 1.00 98.19 105 ASN A N 1
ATOM 775 C CA . ASN A 1 105 ? -2.018 1.247 13.026 1.00 98.19 105 ASN A CA 1
ATOM 776 C C . ASN A 1 105 ? -2.963 0.117 13.438 1.00 98.19 105 ASN A C 1
ATOM 778 O O . ASN A 1 105 ? -3.003 -0.259 14.610 1.00 98.19 105 ASN A O 1
ATOM 782 N N . VAL A 1 106 ? -3.764 -0.367 12.497 1.00 98.31 106 VAL A N 1
ATOM 783 C CA . VAL A 1 106 ? -4.815 -1.359 12.731 1.00 98.31 106 VAL A CA 1
ATOM 784 C C . VAL A 1 106 ? -4.547 -2.569 11.848 1.00 98.31 106 VAL A C 1
ATOM 786 O O . VAL A 1 106 ? -4.528 -2.450 10.625 1.00 98.31 106 VAL A O 1
ATOM 789 N N . GLY A 1 107 ? -4.362 -3.726 12.478 1.00 97.56 107 GLY A N 1
ATOM 790 C CA . GLY A 1 107 ? -4.378 -5.031 11.823 1.00 97.56 107 GLY A CA 1
ATOM 791 C C . GLY A 1 107 ? -5.591 -5.836 12.279 1.00 97.56 107 GLY A C 1
ATOM 792 O O . GLY A 1 107 ? -5.733 -6.063 13.486 1.00 97.56 107 GLY A O 1
ATOM 793 N N . LEU A 1 108 ? -6.441 -6.245 11.336 1.00 97.12 108 LEU A N 1
ATOM 794 C CA . LEU A 1 108 ? -7.642 -7.056 11.582 1.00 97.12 108 LEU A CA 1
ATOM 795 C C . LEU A 1 108 ? -7.385 -8.567 11.409 1.00 97.12 108 LEU A C 1
ATOM 797 O O . LEU A 1 108 ? -7.997 -9.380 12.084 1.00 97.12 108 LEU A O 1
ATOM 801 N N . GLY A 1 109 ? -6.307 -8.935 10.716 1.00 95.25 109 GLY A N 1
ATOM 802 C CA . GLY A 1 109 ? -5.704 -10.256 10.835 1.00 95.25 109 GLY A CA 1
ATOM 803 C C . GLY A 1 109 ? -6.324 -11.304 9.917 1.00 95.25 109 GLY A C 1
ATOM 804 O O . GLY A 1 109 ? -5.805 -11.522 8.826 1.00 95.25 109 GLY A O 1
ATOM 805 N N . ASP A 1 110 ? -7.302 -12.060 10.406 1.00 93.94 110 ASP A N 1
ATOM 806 C CA . ASP A 1 110 ? -7.923 -13.153 9.656 1.00 93.94 110 ASP A CA 1
ATOM 807 C C . ASP A 1 110 ? -9.452 -13.091 9.718 1.00 93.94 110 ASP A C 1
ATOM 809 O O . ASP A 1 110 ? -10.013 -12.381 10.529 1.00 93.94 110 ASP A O 1
ATOM 813 N N . MET A 1 111 ? -10.126 -13.896 8.889 1.00 95.81 111 MET A N 1
ATOM 814 C CA . MET A 1 111 ? -11.587 -13.886 8.727 1.00 95.81 111 MET A CA 1
ATOM 815 C C . MET A 1 111 ? -12.098 -12.673 7.937 1.00 95.81 111 MET A C 1
ATOM 817 O O . MET A 1 111 ? -11.402 -12.134 7.098 1.00 95.81 111 MET A O 1
ATOM 821 N N . ASN A 1 112 ? -13.396 -12.388 8.036 1.00 97.31 112 ASN A N 1
ATOM 822 C CA . ASN A 1 112 ? -14.014 -11.291 7.302 1.00 97.31 112 ASN A CA 1
ATOM 823 C C . ASN A 1 112 ? -14.264 -10.174 8.304 1.00 97.31 112 ASN A C 1
ATOM 825 O O . ASN A 1 112 ? -15.231 -10.260 9.075 1.00 97.31 112 ASN A O 1
ATOM 829 N N . ASP A 1 113 ? -13.413 -9.163 8.283 1.00 97.50 113 ASP A N 1
ATOM 830 C CA . ASP A 1 113 ? -13.419 -8.099 9.264 1.00 97.50 113 ASP A CA 1
ATOM 831 C C . ASP A 1 113 ? -14.058 -6.822 8.729 1.00 97.50 113 ASP A C 1
ATOM 833 O O . ASP A 1 113 ? -14.346 -6.633 7.543 1.00 97.50 113 ASP A O 1
ATOM 837 N N . THR A 1 114 ? -14.350 -5.907 9.642 1.00 98.25 114 THR A N 1
ATOM 838 C CA . THR A 1 114 ? -14.816 -4.570 9.298 1.00 98.25 114 THR A CA 1
ATOM 839 C C . THR A 1 114 ? -14.101 -3.533 10.146 1.00 98.25 114 THR A C 1
ATOM 841 O O . THR A 1 114 ? -14.034 -3.655 11.370 1.00 98.25 114 THR A O 1
ATOM 844 N N . LEU A 1 115 ? -13.607 -2.493 9.479 1.00 98.44 115 LEU A N 1
ATOM 845 C CA . LEU A 1 115 ? -13.100 -1.268 10.079 1.00 98.44 115 LEU A CA 1
ATOM 846 C C . LEU A 1 115 ? -13.938 -0.086 9.594 1.00 98.44 115 LEU A C 1
ATOM 848 O O . LEU A 1 115 ? -14.124 0.104 8.395 1.00 98.44 115 LEU A O 1
ATOM 852 N N . ASP A 1 116 ? -14.378 0.734 10.541 1.00 98.50 116 ASP A N 1
ATOM 853 C CA . ASP A 1 116 ? -14.931 2.060 10.296 1.00 98.50 116 ASP A CA 1
ATOM 854 C C . ASP A 1 116 ? -14.100 3.121 11.030 1.00 98.50 116 ASP A C 1
ATOM 856 O O . ASP A 1 116 ? -14.234 3.312 12.243 1.00 98.50 116 ASP A O 1
ATOM 860 N N . GLY A 1 117 ? -13.199 3.777 10.295 1.00 97.69 117 GLY A N 1
ATOM 861 C CA . GLY A 1 117 ? -12.376 4.889 10.766 1.00 97.69 117 GLY A CA 1
ATOM 862 C C . GLY A 1 117 ? -13.006 6.269 10.559 1.00 97.69 117 GLY A C 1
ATOM 863 O O . GLY A 1 117 ? -12.389 7.271 10.933 1.00 97.69 117 GLY A O 1
ATOM 864 N N . SER A 1 118 ? -14.231 6.359 10.024 1.00 97.56 118 SER A N 1
ATOM 865 C CA . SER A 1 118 ? -14.801 7.625 9.540 1.00 97.56 118 SER A CA 1
ATOM 866 C C . SER A 1 118 ? -15.051 8.655 10.642 1.00 97.56 118 SER A C 1
ATOM 868 O O . SER A 1 118 ? -15.342 9.818 10.371 1.00 97.56 118 SER A O 1
ATOM 870 N N . GLY A 1 119 ? -14.999 8.234 11.908 1.00 97.38 119 GLY A N 1
ATOM 871 C CA . GLY A 1 119 ? -15.110 9.112 13.066 1.00 97.38 119 GLY A CA 1
ATOM 872 C C . GLY A 1 119 ? -13.814 9.849 13.419 1.00 97.38 119 GLY A C 1
ATOM 873 O O . GLY A 1 119 ? -13.816 10.614 14.385 1.00 97.38 119 GLY A O 1
ATOM 874 N N . VAL A 1 120 ? -12.710 9.610 12.704 1.00 97.12 120 VAL A N 1
ATOM 875 C CA . VAL A 1 120 ? -11.417 10.273 12.921 1.00 97.12 120 VAL A CA 1
ATOM 876 C C . VAL A 1 120 ? -11.206 11.341 11.851 1.00 97.12 120 VAL A C 1
ATOM 878 O O . VAL A 1 120 ? -10.818 11.055 10.723 1.00 97.12 120 VAL A O 1
ATOM 881 N N . GLY A 1 121 ? -11.457 12.593 12.230 1.00 95.38 121 GLY A N 1
ATOM 882 C CA . GLY A 1 121 ? -11.323 13.734 11.328 1.00 95.38 121 GLY A CA 1
ATOM 883 C C . GLY A 1 121 ? -9.961 14.430 11.381 1.00 95.38 121 GLY A C 1
ATOM 884 O O . GLY A 1 121 ? -9.173 14.241 12.315 1.00 95.38 121 GLY A O 1
ATOM 885 N N . ILE A 1 122 ? -9.732 15.360 10.451 1.00 92.62 122 ILE A N 1
ATOM 886 C CA . ILE A 1 122 ? -8.513 16.200 10.361 1.00 92.62 122 ILE A CA 1
ATOM 887 C C . ILE A 1 122 ? -8.210 17.009 11.637 1.00 92.62 122 ILE A C 1
ATOM 889 O O . ILE A 1 122 ? -7.075 17.408 11.895 1.00 92.62 122 ILE A O 1
ATOM 893 N N . GLY A 1 123 ? -9.241 17.293 12.441 1.00 94.00 123 GLY A N 1
ATOM 894 C CA . GLY A 1 123 ? -9.131 18.053 13.688 1.00 94.00 123 GLY A CA 1
ATOM 895 C C . GLY A 1 123 ? -8.558 17.248 14.854 1.00 94.00 123 GLY A C 1
ATOM 896 O O . GLY A 1 123 ? -8.194 17.839 15.871 1.00 94.00 123 GLY A O 1
ATOM 897 N N . SER A 1 124 ? -8.454 15.926 14.702 1.00 95.06 124 SER A N 1
ATOM 898 C CA . SER A 1 124 ? -7.964 15.024 15.741 1.00 95.06 124 SER A CA 1
ATOM 899 C C . SER A 1 124 ? -6.464 15.180 16.003 1.00 95.06 124 SER A C 1
ATOM 901 O O . SER A 1 124 ? -5.991 14.803 17.062 1.00 95.06 124 SER A O 1
ATOM 903 N N . GLY A 1 125 ? -5.676 15.723 15.073 1.00 95.38 125 GLY A N 1
ATOM 904 C CA . GLY A 1 125 ? -4.210 15.695 15.174 1.00 95.38 125 GLY A CA 1
ATOM 905 C C . GLY A 1 125 ? -3.584 14.345 14.799 1.00 95.38 125 GLY A C 1
ATOM 906 O O . GLY A 1 125 ? -2.357 14.246 14.757 1.00 95.38 125 GLY A O 1
ATOM 907 N N . ILE A 1 126 ? -4.402 13.342 14.462 1.00 97.25 126 ILE A N 1
ATOM 908 C CA . ILE A 1 126 ? -3.967 12.187 13.677 1.00 97.25 126 ILE A CA 1
ATOM 909 C C . ILE A 1 126 ? -3.648 12.675 12.265 1.00 97.25 126 ILE A C 1
ATOM 911 O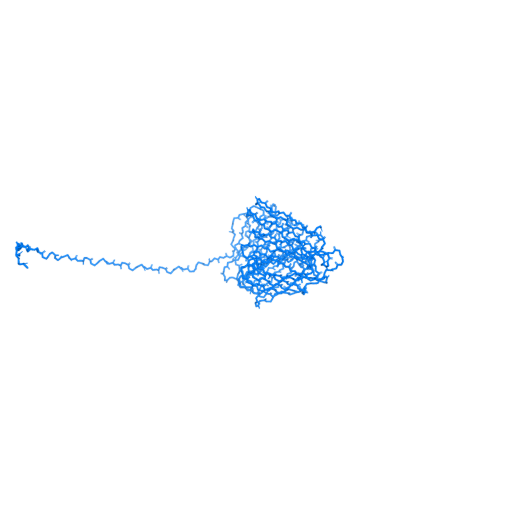 O . ILE A 1 126 ? -4.319 13.555 11.735 1.00 97.25 126 ILE A O 1
ATOM 915 N N . THR A 1 127 ? -2.586 12.140 11.677 1.00 96.62 127 THR A N 1
ATOM 916 C CA . THR A 1 127 ? -2.130 12.508 10.330 1.00 96.62 127 THR A CA 1
ATOM 917 C C . THR A 1 127 ? -1.941 11.303 9.420 1.00 96.62 127 THR A C 1
ATOM 919 O O . THR A 1 127 ? -1.631 11.499 8.252 1.00 96.62 127 THR A O 1
ATOM 922 N N . LEU A 1 128 ? -2.013 10.083 9.965 1.00 97.00 128 LEU A N 1
ATOM 923 C CA . LEU A 1 128 ? -1.802 8.855 9.209 1.00 97.00 128 LEU A CA 1
ATOM 924 C C . LEU A 1 128 ? -2.607 7.686 9.793 1.00 97.00 128 LEU A C 1
ATOM 926 O O . LEU A 1 128 ? -2.379 7.313 10.951 1.00 97.00 128 LEU A O 1
ATOM 930 N N . GLY A 1 129 ? -3.475 7.085 8.986 1.00 97.31 129 GLY A N 1
ATOM 931 C CA . GLY A 1 129 ? -4.035 5.755 9.203 1.00 97.31 129 GLY A CA 1
ATOM 932 C C . GLY A 1 129 ? -3.225 4.687 8.466 1.00 97.31 129 GLY A C 1
ATOM 933 O O . GLY A 1 129 ? -2.827 4.862 7.320 1.00 97.31 129 GLY A O 1
ATOM 934 N N . ILE A 1 130 ? -2.921 3.573 9.125 1.00 97.75 130 ILE A N 1
ATOM 935 C CA . ILE A 1 130 ? -2.334 2.387 8.494 1.00 97.75 130 ILE A CA 1
ATOM 936 C C . ILE A 1 130 ? -3.276 1.231 8.780 1.00 97.75 130 ILE A C 1
ATOM 938 O O . ILE A 1 130 ? -3.434 0.845 9.940 1.00 97.75 130 ILE A O 1
ATOM 942 N N . PHE A 1 131 ? -3.890 0.692 7.733 1.00 97.38 131 PHE A N 1
ATOM 943 C CA . PHE A 1 131 ? -4.966 -0.285 7.848 1.00 97.38 131 PHE A CA 1
ATOM 944 C C . PHE A 1 131 ? -4.628 -1.547 7.066 1.00 97.38 131 PHE A C 1
ATOM 946 O O . PHE A 1 131 ? -4.314 -1.496 5.878 1.00 97.38 131 PHE A O 1
ATOM 953 N N . ASN A 1 132 ? -4.678 -2.686 7.746 1.00 96.31 132 ASN A N 1
ATOM 954 C CA . ASN A 1 132 ? -4.473 -4.003 7.167 1.00 96.31 132 ASN A CA 1
ATOM 955 C C . ASN A 1 132 ? -5.650 -4.895 7.573 1.00 96.31 132 ASN A C 1
ATOM 957 O O . ASN A 1 132 ? -5.817 -5.174 8.761 1.00 96.31 132 ASN A O 1
ATOM 961 N N . GLY A 1 133 ? -6.462 -5.288 6.589 1.00 95.50 133 GLY A N 1
ATOM 962 C CA . GLY A 1 133 ? -7.546 -6.251 6.778 1.00 95.50 133 GLY A CA 1
ATOM 963 C C . GLY A 1 133 ? -6.981 -7.637 7.078 1.00 95.50 133 GLY A C 1
ATOM 964 O O . GLY A 1 133 ? -7.169 -8.159 8.168 1.00 95.50 133 GLY A O 1
ATOM 965 N N . GLY A 1 134 ? -6.099 -8.121 6.207 1.00 94.50 134 GLY A N 1
ATOM 966 C CA . GLY A 1 134 ? -5.390 -9.379 6.372 1.00 94.50 134 GLY A CA 1
ATO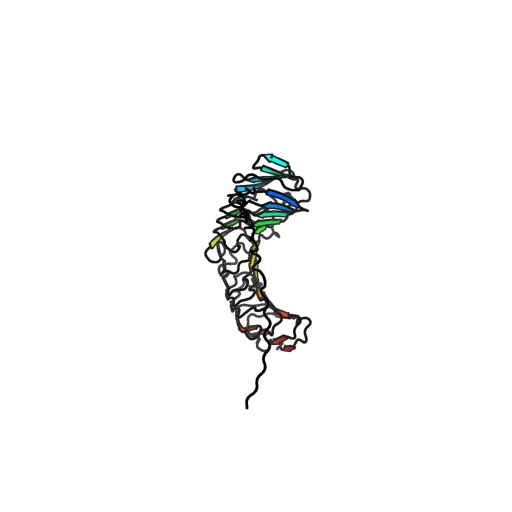M 967 C C . GLY A 1 134 ? -5.981 -10.436 5.450 1.00 94.50 134 GLY A C 1
ATOM 968 O O . GLY A 1 134 ? -6.157 -10.178 4.262 1.00 94.50 134 GLY A O 1
ATOM 969 N N . THR A 1 135 ? -6.215 -11.649 5.951 1.00 93.50 135 THR A N 1
ATOM 970 C CA . THR A 1 135 ? -6.808 -12.718 5.134 1.00 93.50 135 THR A CA 1
ATOM 971 C C . THR A 1 135 ? -8.316 -12.783 5.306 1.00 93.50 135 THR A C 1
ATOM 973 O O . THR A 1 135 ? -8.778 -12.998 6.419 1.00 93.50 135 THR A O 1
ATOM 976 N N . GLY A 1 136 ? -9.043 -12.843 4.194 1.00 94.75 136 GLY A N 1
ATOM 977 C CA . GLY A 1 136 ? -10.500 -12.951 4.161 1.00 94.75 136 GLY A CA 1
ATOM 978 C C . GLY A 1 136 ? -11.118 -11.684 3.584 1.00 94.75 136 GLY A C 1
ATOM 979 O O . GLY A 1 136 ? -10.405 -10.872 3.020 1.00 94.75 136 GLY A O 1
ATOM 980 N N . ASN A 1 137 ? -12.448 -11.611 3.542 1.00 96.19 137 ASN A N 1
ATOM 981 C CA . ASN A 1 137 ? -13.143 -10.555 2.804 1.00 96.19 137 ASN A CA 1
ATOM 982 C C . ASN A 1 137 ? -13.448 -9.381 3.734 1.00 96.19 137 ASN A C 1
ATOM 984 O O . ASN A 1 137 ? -14.460 -9.422 4.447 1.00 96.19 137 ASN A O 1
ATOM 988 N N . ASP A 1 138 ? -12.621 -8.347 3.681 1.00 96.56 138 ASP A N 1
ATOM 989 C CA . ASP A 1 138 ? -12.672 -7.236 4.622 1.00 96.56 138 ASP A CA 1
ATOM 990 C C . ASP A 1 138 ? -13.430 -6.027 4.073 1.00 96.56 138 ASP A C 1
ATOM 992 O O . ASP A 1 138 ? -13.491 -5.771 2.869 1.00 96.56 138 ASP A O 1
ATOM 996 N N . ASN A 1 139 ? -14.020 -5.245 4.974 1.00 97.44 139 ASN A N 1
ATOM 997 C CA . ASN A 1 139 ? -14.607 -3.947 4.653 1.00 97.44 139 ASN A CA 1
ATOM 998 C C . ASN A 1 139 ? -13.891 -2.847 5.438 1.00 97.44 139 ASN A C 1
ATOM 1000 O O . ASN A 1 139 ? -14.084 -2.717 6.647 1.00 97.44 139 ASN A O 1
ATOM 1004 N N . LEU A 1 140 ? -13.068 -2.060 4.752 1.00 97.50 140 LEU A N 1
ATOM 1005 C CA . LEU A 1 140 ? -12.190 -1.058 5.341 1.00 97.50 140 LEU A CA 1
ATOM 1006 C C . LEU A 1 140 ? -12.638 0.338 4.915 1.00 97.50 140 LEU A C 1
ATOM 1008 O O . LEU A 1 140 ? -12.444 0.741 3.771 1.00 97.50 140 LEU A O 1
ATOM 1012 N N . ILE A 1 141 ? -13.209 1.085 5.851 1.00 97.75 141 ILE A N 1
ATOM 1013 C CA . ILE A 1 141 ? -13.464 2.513 5.699 1.00 97.75 141 ILE A CA 1
ATOM 1014 C C . ILE A 1 141 ? -12.374 3.253 6.472 1.00 97.75 141 ILE A C 1
ATOM 1016 O O . ILE A 1 141 ? -12.212 3.044 7.678 1.00 97.75 141 ILE A O 1
ATOM 1020 N N . GLY A 1 142 ? -11.625 4.083 5.755 1.00 97.00 142 GLY A N 1
ATOM 1021 C CA . GLY A 1 142 ? -10.531 4.898 6.252 1.00 97.00 142 GLY A CA 1
ATOM 1022 C C . GLY A 1 142 ? -10.963 6.024 7.186 1.00 97.00 142 GLY A C 1
ATOM 1023 O O . GLY A 1 142 ? -12.017 5.982 7.821 1.00 97.00 142 GLY A O 1
ATOM 1024 N N . THR A 1 143 ? -10.118 7.036 7.292 1.00 97.50 143 THR A N 1
ATOM 1025 C CA . THR A 1 143 ? -10.317 8.245 8.092 1.00 97.50 143 THR A CA 1
ATOM 1026 C C . THR A 1 143 ? -10.479 9.459 7.174 1.00 97.50 143 THR A C 1
ATOM 1028 O O . THR A 1 143 ? -10.487 9.321 5.963 1.00 97.50 143 THR A O 1
ATOM 1031 N N . GLU A 1 144 ? -10.644 10.671 7.713 1.00 96.00 144 GLU A N 1
ATOM 1032 C CA . GLU A 1 144 ? -10.552 11.892 6.879 1.00 96.00 144 GLU A CA 1
ATOM 1033 C C . GLU A 1 144 ? -9.095 12.382 6.720 1.00 96.00 144 GLU A C 1
ATOM 1035 O O . GLU A 1 144 ? -8.852 13.542 6.366 1.00 96.00 144 GLU A O 1
ATOM 1040 N N . VAL A 1 145 ? -8.118 11.569 7.125 1.00 95.44 145 VAL A N 1
ATOM 1041 C CA . VAL A 1 145 ? -6.691 11.867 7.003 1.00 95.44 145 VAL A CA 1
ATOM 1042 C C . VAL A 1 145 ? -6.004 10.787 6.194 1.00 95.44 145 VAL A C 1
ATOM 1044 O O . VAL A 1 145 ? -6.570 9.728 5.985 1.00 95.44 145 VAL A O 1
ATOM 1047 N N . THR A 1 146 ? -4.754 11.058 5.813 1.00 96.62 146 THR A N 1
ATOM 1048 C CA . THR A 1 146 ? -4.031 10.196 4.885 1.00 96.62 146 THR A CA 1
ATOM 1049 C C . THR A 1 146 ? -3.989 8.772 5.386 1.00 96.62 146 THR A C 1
ATOM 1051 O O . THR A 1 146 ? -3.481 8.513 6.478 1.00 96.62 146 THR A O 1
ATOM 1054 N N . ASP A 1 147 ? -4.427 7.857 4.542 1.00 97.00 147 ASP A N 1
ATOM 1055 C CA . ASP A 1 147 ? -4.473 6.449 4.851 1.00 97.00 147 ASP A CA 1
ATOM 1056 C C . ASP A 1 147 ? -3.517 5.641 3.977 1.00 97.00 147 ASP A C 1
ATOM 1058 O O . ASP A 1 147 ? -3.210 5.945 2.824 1.00 97.00 147 ASP A O 1
ATOM 1062 N N . SER A 1 148 ? -3.006 4.564 4.558 1.00 96.56 148 SER A N 1
ATOM 1063 C CA . SER A 1 148 ? -2.225 3.547 3.874 1.00 96.56 148 SER A CA 1
ATOM 1064 C C . SER A 1 148 ? -2.885 2.199 4.112 1.00 96.56 148 SER A C 1
ATOM 1066 O O . SER A 1 148 ? -2.725 1.600 5.177 1.00 96.56 148 SER A O 1
ATOM 1068 N N . PHE A 1 149 ? -3.558 1.691 3.090 1.00 96.19 149 PHE A N 1
ATOM 1069 C CA . PHE A 1 149 ? -4.164 0.371 3.079 1.00 96.19 149 PHE A CA 1
ATOM 1070 C C . PHE A 1 149 ? -3.155 -0.667 2.592 1.00 96.19 149 PHE A C 1
ATOM 1072 O O . PHE A 1 149 ? -2.580 -0.542 1.511 1.00 96.19 149 PHE A O 1
ATOM 1079 N N . ALA A 1 150 ? -2.941 -1.704 3.391 1.00 89.19 150 ALA A N 1
ATOM 1080 C CA . ALA A 1 150 ? -2.149 -2.875 3.041 1.00 89.19 150 ALA A CA 1
ATOM 1081 C C . ALA A 1 150 ? -3.050 -4.104 3.181 1.00 89.19 150 ALA A C 1
ATOM 1083 O O . ALA A 1 150 ? -2.948 -4.826 4.163 1.00 89.19 150 ALA A O 1
ATOM 1084 N N . ALA A 1 151 ? -3.985 -4.286 2.250 1.00 64.19 151 ALA A N 1
ATOM 1085 C CA . ALA A 1 151 ? -5.001 -5.340 2.335 1.00 64.19 151 ALA A CA 1
ATOM 1086 C C . ALA A 1 151 ? -4.636 -6.623 1.561 1.00 64.19 151 ALA A C 1
ATOM 1088 O O . ALA A 1 151 ? -5.410 -7.566 1.534 1.00 64.19 151 ALA A O 1
ATOM 1089 N N . PHE A 1 152 ? -3.457 -6.692 0.932 1.00 68.56 152 PHE A N 1
ATOM 1090 C CA . PHE A 1 152 ? -3.155 -7.765 -0.022 1.00 68.56 152 PHE A CA 1
ATOM 1091 C C . PHE A 1 152 ? -1.811 -8.415 0.268 1.00 68.56 152 PHE A C 1
ATOM 1093 O O . PHE A 1 152 ? -0.790 -8.066 -0.329 1.00 68.56 152 PHE A O 1
ATOM 1100 N N . ASP A 1 153 ? -1.815 -9.349 1.216 1.00 66.00 153 ASP A N 1
ATOM 1101 C CA . ASP A 1 153 ? -0.712 -10.289 1.391 1.00 66.00 153 ASP A CA 1
ATOM 1102 C C . ASP A 1 153 ? -0.987 -11.623 0.668 1.00 66.00 153 ASP A C 1
ATOM 1104 O O . ASP A 1 153 ? -1.888 -11.735 -0.158 1.00 66.00 153 ASP A O 1
ATOM 1108 N N . THR A 1 154 ? -0.151 -12.629 0.935 1.00 60.22 154 THR A N 1
ATOM 1109 C CA . THR A 1 154 ? -0.071 -13.931 0.250 1.00 60.22 154 THR A CA 1
ATOM 1110 C C . THR A 1 154 ? -1.377 -14.729 0.091 1.00 60.22 154 THR A C 1
ATOM 1112 O O . THR A 1 154 ? -1.377 -15.712 -0.654 1.00 60.22 154 THR A O 1
ATOM 1115 N N . GLN A 1 155 ? -2.469 -14.363 0.771 1.00 69.50 155 GLN A N 1
ATOM 1116 C CA . GLN A 1 155 ? -3.802 -14.947 0.568 1.00 69.50 155 GLN A CA 1
ATOM 1117 C C . GLN A 1 155 ? -4.881 -13.855 0.597 1.00 69.50 155 GLN A C 1
ATOM 1119 O O . GLN A 1 155 ? -5.619 -13.760 1.580 1.00 69.50 155 GLN A O 1
ATOM 1124 N N . PRO A 1 156 ? -4.996 -13.045 -0.469 1.00 77.19 156 PRO A N 1
ATOM 1125 C CA . PRO A 1 156 ? -5.937 -11.937 -0.469 1.00 77.19 156 PRO A CA 1
ATOM 1126 C C . PRO A 1 156 ? -7.368 -12.478 -0.433 1.00 77.19 156 PRO A C 1
ATOM 1128 O O . PRO A 1 156 ? -7.677 -13.464 -1.113 1.00 77.19 156 PRO A O 1
ATOM 1131 N N . GLY A 1 157 ? -8.253 -11.858 0.340 1.00 89.81 157 GLY A N 1
ATOM 1132 C CA . GLY A 1 157 ? -9.687 -12.026 0.137 1.00 89.81 157 GLY A CA 1
ATOM 1133 C C . GLY A 1 157 ? -10.247 -10.962 -0.802 1.00 89.81 157 GLY A C 1
ATOM 1134 O O . GLY A 1 157 ? -9.515 -10.245 -1.481 1.00 89.81 157 GLY A O 1
ATOM 1135 N N . ASN A 1 158 ? -11.571 -10.944 -0.921 1.00 95.06 158 ASN A N 1
ATOM 1136 C CA . ASN A 1 158 ? -12.298 -9.961 -1.713 1.00 95.06 158 ASN A CA 1
ATOM 1137 C C . ASN A 1 158 ? -12.691 -8.790 -0.813 1.00 95.06 158 ASN A C 1
ATOM 1139 O O . ASN A 1 158 ? -13.709 -8.865 -0.118 1.00 95.06 158 ASN A O 1
ATOM 1143 N N . ASP A 1 159 ? -11.917 -7.716 -0.873 1.00 95.56 159 ASP A N 1
ATOM 1144 C CA . ASP A 1 159 ? -12.041 -6.590 0.049 1.00 95.56 159 ASP A CA 1
ATOM 1145 C C . ASP A 1 159 ? -12.828 -5.429 -0.553 1.00 95.56 159 ASP A C 1
ATOM 1147 O O . ASP A 1 159 ? -12.900 -5.229 -1.770 1.00 95.56 159 ASP A O 1
ATOM 1151 N N . THR A 1 160 ? -13.420 -4.625 0.318 1.00 96.94 160 THR A N 1
ATOM 1152 C CA . THR A 1 160 ? -13.998 -3.323 -0.014 1.00 96.94 160 THR A CA 1
ATOM 1153 C C . THR A 1 160 ? -13.236 -2.256 0.749 1.00 96.94 160 THR A C 1
ATOM 1155 O O . THR A 1 160 ? -13.168 -2.316 1.972 1.00 96.94 160 THR A O 1
ATOM 1158 N N . ILE A 1 161 ? -12.650 -1.298 0.034 1.00 96.88 161 ILE A N 1
ATOM 1159 C CA . ILE A 1 161 ? -11.821 -0.239 0.618 1.00 96.88 161 ILE A CA 1
ATOM 1160 C C . ILE A 1 161 ? -12.403 1.126 0.252 1.00 96.88 161 ILE A C 1
ATOM 1162 O O . ILE A 1 161 ? -12.735 1.378 -0.902 1.00 96.88 161 ILE A O 1
ATOM 1166 N N . ASP A 1 162 ? -12.506 2.030 1.212 1.00 97.19 162 ASP A N 1
ATOM 1167 C CA . ASP A 1 162 ? -12.908 3.412 0.972 1.00 97.19 162 ASP A CA 1
ATOM 1168 C C . ASP A 1 162 ? -12.009 4.352 1.778 1.00 97.19 162 ASP A C 1
ATOM 1170 O O . ASP A 1 162 ? -12.022 4.291 3.006 1.00 97.19 162 ASP A O 1
ATOM 1174 N N . GLY A 1 163 ? -11.242 5.215 1.107 1.00 95.88 163 GLY A N 1
ATOM 1175 C CA . GLY A 1 163 ? -10.431 6.257 1.759 1.00 95.88 163 GLY A CA 1
ATOM 1176 C C . GLY A 1 163 ? -11.244 7.448 2.289 1.00 95.88 163 GLY A C 1
ATOM 1177 O O . GLY A 1 163 ? -10.700 8.376 2.862 1.00 95.88 163 GLY A O 1
ATOM 1178 N N . LEU A 1 164 ? -12.572 7.457 2.106 1.00 92.12 164 LEU A N 1
ATOM 1179 C CA . LEU A 1 164 ? -13.512 8.537 2.461 1.00 92.12 164 LEU A CA 1
ATOM 1180 C C . LEU A 1 164 ? -13.330 9.875 1.733 1.00 92.12 164 LEU A C 1
ATOM 1182 O O . LEU A 1 164 ? -14.224 10.722 1.814 1.00 92.12 164 LEU A O 1
ATOM 1186 N N . GLY A 1 165 ? -12.264 10.036 0.953 1.00 76.62 165 GLY A N 1
ATOM 1187 C CA . GLY A 1 165 ? -12.025 11.198 0.109 1.00 76.62 165 GLY A CA 1
ATOM 1188 C C . GLY A 1 165 ? -11.509 12.377 0.921 1.00 76.62 165 GLY A C 1
ATOM 1189 O O . GLY A 1 165 ? -12.186 12.915 1.797 1.00 76.62 165 GLY A O 1
ATOM 1190 N N . GLU A 1 166 ? -10.299 12.815 0.599 1.00 78.38 166 GLU A N 1
ATOM 1191 C CA . GLU A 1 166 ? -9.568 13.719 1.477 1.00 78.38 166 GLU A CA 1
ATOM 1192 C C . GLU A 1 166 ? -9.629 15.203 1.073 1.00 78.38 166 GLU A C 1
ATOM 1194 O O . GLU A 1 166 ? -10.106 15.603 0.002 1.00 78.38 166 GLU A O 1
ATOM 1199 N N . LEU A 1 167 ? -9.096 16.064 1.948 1.00 80.19 167 LEU A N 1
ATOM 1200 C CA . LEU A 1 167 ? -8.826 17.455 1.602 1.00 80.19 167 LEU A CA 1
ATOM 1201 C C . LEU A 1 167 ? -7.643 17.569 0.623 1.00 80.19 167 LEU A C 1
ATOM 1203 O O . LEU A 1 167 ? -6.762 16.710 0.575 1.00 80.19 167 LEU A O 1
ATOM 1207 N N . PRO A 1 168 ? -7.537 18.689 -0.119 1.00 83.31 168 PRO A N 1
ATOM 1208 C CA . PRO A 1 168 ? -6.405 18.919 -1.008 1.00 83.31 168 PRO A CA 1
ATOM 1209 C C . PRO A 1 168 ? -5.049 18.771 -0.302 1.00 83.31 168 PRO A C 1
ATOM 1211 O O . PRO A 1 168 ? -4.744 19.512 0.635 1.00 83.31 168 PRO A O 1
ATOM 1214 N N . GLY A 1 169 ? -4.204 17.876 -0.817 1.00 83.88 169 GLY A N 1
ATOM 1215 C CA . GLY A 1 169 ? -2.829 17.669 -0.349 1.00 83.88 169 GLY A CA 1
ATOM 1216 C C . GLY A 1 169 ? -2.625 16.454 0.554 1.00 83.88 169 GLY A C 1
ATOM 1217 O O . GLY A 1 169 ? -1.477 16.152 0.880 1.00 83.88 169 GLY A O 1
ATOM 1218 N N . GLN A 1 170 ? -3.696 15.759 0.919 1.00 90.44 170 GLN A N 1
ATOM 1219 C CA . GLN A 1 170 ? -3.630 14.411 1.469 1.00 90.44 170 GLN A CA 1
ATOM 1220 C C . GLN A 1 170 ? -3.763 13.395 0.309 1.00 90.44 170 GLN A C 1
ATOM 1222 O O . GLN A 1 170 ? -4.180 13.782 -0.792 1.00 90.44 170 GLN A O 1
ATOM 1227 N N . ARG A 1 171 ? -3.250 12.170 0.489 1.00 93.94 171 ARG A N 1
ATOM 1228 C CA . ARG A 1 171 ? -3.379 11.089 -0.502 1.00 93.94 171 ARG A CA 1
ATOM 1229 C C . ARG A 1 171 ? -3.549 9.735 0.172 1.00 93.94 171 ARG A C 1
ATOM 1231 O O . ARG A 1 171 ? -2.574 9.243 0.750 1.00 93.94 171 ARG A O 1
ATOM 1238 N N . ASP A 1 172 ? -4.666 9.072 -0.071 1.00 96.06 172 ASP A N 1
ATOM 1239 C CA . ASP A 1 172 ? -4.848 7.694 0.346 1.00 96.06 172 ASP A CA 1
ATOM 1240 C C . ASP A 1 172 ? -4.112 6.750 -0.591 1.00 96.06 172 ASP A C 1
ATOM 1242 O O . ASP A 1 172 ? -4.118 6.875 -1.820 1.00 96.06 172 ASP A O 1
ATOM 1246 N N . THR A 1 173 ? -3.410 5.808 0.022 1.00 96.31 173 THR A N 1
ATOM 1247 C CA . THR A 1 173 ? -2.539 4.862 -0.658 1.00 96.31 173 THR A CA 1
ATOM 1248 C C . THR A 1 173 ? -3.056 3.454 -0.472 1.00 96.31 173 THR A C 1
ATOM 1250 O O . THR A 1 173 ? -3.208 2.990 0.655 1.00 96.31 173 THR A O 1
ATOM 1253 N N . ILE A 1 174 ? -3.204 2.727 -1.572 1.00 96.19 174 ILE A N 1
ATOM 1254 C CA . ILE A 1 174 ? -3.303 1.269 -1.555 1.00 96.19 174 ILE A CA 1
ATOM 1255 C C . ILE A 1 174 ? -1.950 0.676 -1.932 1.00 96.19 174 ILE A C 1
ATOM 1257 O O . ILE A 1 174 ? -1.377 1.004 -2.972 1.00 96.19 174 ILE A O 1
ATOM 1261 N N . ARG A 1 175 ? -1.410 -0.167 -1.051 1.00 95.25 175 ARG A N 1
ATOM 1262 C CA . ARG A 1 175 ? -0.136 -0.854 -1.250 1.00 95.25 175 ARG A CA 1
ATOM 1263 C C . ARG A 1 175 ? -0.368 -2.340 -1.479 1.00 95.25 175 ARG A C 1
ATOM 1265 O O . ARG A 1 175 ? -1.006 -3.009 -0.668 1.00 95.25 175 ARG A O 1
ATOM 1272 N N . ILE A 1 176 ? 0.223 -2.845 -2.554 1.00 93.69 176 ILE A N 1
ATOM 1273 C CA . ILE A 1 176 ? 0.202 -4.248 -2.950 1.00 93.69 176 ILE A CA 1
ATOM 1274 C C . ILE A 1 176 ? 1.625 -4.776 -2.852 1.00 93.69 176 ILE A C 1
ATOM 1276 O O . ILE A 1 176 ? 2.505 -4.341 -3.591 1.00 93.69 176 ILE A O 1
ATOM 1280 N N . ASN A 1 177 ? 1.839 -5.719 -1.939 1.00 90.81 177 ASN A N 1
ATOM 1281 C CA . ASN A 1 177 ? 3.132 -6.362 -1.726 1.00 90.81 177 ASN A CA 1
ATOM 1282 C C . ASN A 1 177 ? 2.984 -7.869 -1.953 1.00 90.81 177 ASN A C 1
ATOM 1284 O O . ASN A 1 177 ? 3.084 -8.655 -1.007 1.00 90.81 177 ASN A O 1
ATOM 1288 N N . SER A 1 178 ? 2.691 -8.270 -3.189 1.00 88.62 178 SER A N 1
ATOM 1289 C CA . SER A 1 178 ? 2.401 -9.663 -3.522 1.00 88.62 178 SER A CA 1
ATOM 1290 C C . SER A 1 178 ? 3.146 -10.108 -4.767 1.00 88.62 178 SER A C 1
ATOM 1292 O O . SER A 1 178 ? 3.052 -9.440 -5.786 1.00 88.62 178 SER A O 1
ATOM 1294 N N . ASP A 1 179 ? 3.732 -11.302 -4.699 1.00 92.19 179 ASP A N 1
ATOM 1295 C CA . ASP A 1 179 ? 4.334 -12.016 -5.833 1.00 92.19 179 ASP A CA 1
ATOM 1296 C C . ASP A 1 179 ? 3.273 -12.674 -6.730 1.00 92.19 179 ASP A C 1
ATOM 1298 O O . ASP A 1 179 ? 3.261 -13.890 -6.931 1.00 92.19 179 ASP A O 1
ATOM 1302 N N . LEU A 1 180 ? 2.289 -11.880 -7.156 1.00 93.12 180 LEU A N 1
ATOM 1303 C CA . LEU A 1 180 ? 1.097 -12.305 -7.887 1.00 93.12 180 LEU A CA 1
ATOM 1304 C C . LEU A 1 180 ? 0.749 -11.299 -8.986 1.00 93.12 180 LEU A C 1
ATOM 1306 O O . LEU A 1 180 ? 1.006 -10.106 -8.858 1.00 93.12 180 LEU A O 1
ATOM 1310 N N . ASP A 1 181 ? 0.066 -11.783 -10.025 1.00 94.94 181 ASP A N 1
ATOM 1311 C CA . ASP A 1 181 ? -0.497 -10.931 -11.073 1.00 94.94 181 ASP A CA 1
ATOM 1312 C C . ASP A 1 181 ? -1.485 -9.913 -10.488 1.00 94.94 181 ASP A C 1
ATOM 1314 O O . ASP A 1 181 ? -2.358 -10.263 -9.685 1.00 94.94 181 ASP A O 1
ATOM 1318 N N . VAL A 1 182 ? -1.386 -8.667 -10.952 1.00 96.06 182 VAL A N 1
ATOM 1319 C CA . VAL A 1 182 ? -2.224 -7.542 -10.536 1.00 96.06 182 VAL A CA 1
ATOM 1320 C C . VAL A 1 182 ? -2.941 -6.972 -11.750 1.00 96.06 182 VAL A C 1
ATOM 1322 O O . VAL A 1 182 ? -2.333 -6.664 -12.769 1.00 96.06 182 VAL A O 1
ATOM 1325 N N . THR A 1 183 ? -4.251 -6.773 -11.655 1.00 97.06 183 THR A N 1
ATOM 1326 C CA . THR A 1 183 ? -5.015 -5.983 -12.628 1.00 97.06 183 THR A CA 1
ATOM 1327 C C . THR A 1 183 ? -5.852 -4.947 -11.899 1.00 97.06 183 THR A C 1
ATOM 1329 O O . THR A 1 183 ? -6.612 -5.321 -11.015 1.00 97.06 183 THR A O 1
ATOM 1332 N N . ALA A 1 184 ? -5.779 -3.670 -12.273 1.00 97.06 184 ALA A N 1
ATOM 1333 C CA . ALA A 1 184 ? -6.565 -2.607 -11.642 1.00 97.06 184 ALA A CA 1
ATOM 1334 C C . ALA A 1 184 ? -7.290 -1.716 -12.661 1.00 97.06 184 ALA A C 1
ATOM 1336 O O . ALA A 1 184 ? -6.886 -1.572 -13.817 1.00 97.06 184 ALA A O 1
ATOM 1337 N N . THR A 1 185 ? -8.399 -1.129 -12.213 1.00 97.44 185 THR A N 1
ATOM 1338 C CA . THR A 1 185 ? -9.278 -0.237 -12.987 1.00 97.44 185 THR A CA 1
ATOM 1339 C C . THR A 1 185 ? -9.578 1.043 -12.201 1.00 97.44 185 THR A C 1
ATOM 1341 O O . THR A 1 185 ? -8.926 1.324 -11.210 1.00 97.44 185 THR A O 1
ATOM 1344 N N . ASP A 1 186 ? -10.582 1.835 -12.559 1.00 96.62 186 ASP A N 1
ATOM 1345 C CA . ASP A 1 186 ? -10.962 2.985 -11.720 1.00 96.62 186 ASP A CA 1
ATOM 1346 C C . ASP A 1 186 ? -11.685 2.597 -10.414 1.00 96.62 186 ASP A C 1
ATOM 1348 O O . ASP A 1 186 ? -11.839 3.439 -9.536 1.00 96.62 186 ASP A O 1
ATOM 1352 N N . THR A 1 187 ? -12.167 1.354 -10.276 1.00 96.19 187 THR A N 1
ATOM 1353 C CA . THR A 1 187 ? -13.059 0.963 -9.153 1.00 96.19 187 THR A CA 1
ATOM 1354 C C . THR A 1 187 ? -12.822 -0.435 -8.588 1.00 96.19 187 THR A C 1
ATOM 1356 O O . THR A 1 187 ? -13.447 -0.827 -7.602 1.00 96.19 187 THR A O 1
ATOM 1359 N N . ALA A 1 188 ? -11.969 -1.223 -9.234 1.00 96.12 188 ALA A N 1
ATOM 1360 C CA . ALA A 1 188 ? -11.752 -2.614 -8.877 1.00 96.12 188 ALA A CA 1
ATOM 1361 C C . ALA A 1 188 ? -10.327 -3.044 -9.184 1.00 96.12 188 ALA A C 1
ATOM 1363 O O . ALA A 1 188 ? -9.736 -2.602 -10.174 1.00 96.12 188 ALA A O 1
ATOM 1364 N N . MET A 1 189 ? -9.837 -3.968 -8.368 1.00 95.75 189 MET A N 1
ATOM 1365 C CA . MET A 1 189 ? -8.533 -4.588 -8.492 1.00 95.75 189 MET A CA 1
ATOM 1366 C C . MET A 1 189 ? -8.636 -6.095 -8.304 1.00 95.75 189 MET A C 1
ATOM 1368 O O . MET A 1 189 ? -9.429 -6.594 -7.510 1.00 95.75 189 MET A O 1
ATOM 1372 N N . VAL A 1 190 ? -7.828 -6.812 -9.069 1.00 94.94 190 VAL A N 1
ATOM 1373 C CA . VAL A 1 190 ? -7.686 -8.258 -9.033 1.00 94.94 190 VAL A CA 1
ATOM 1374 C C . VAL A 1 190 ? -6.241 -8.575 -8.691 1.00 94.94 190 VAL A C 1
ATOM 1376 O O . VAL A 1 190 ? -5.346 -8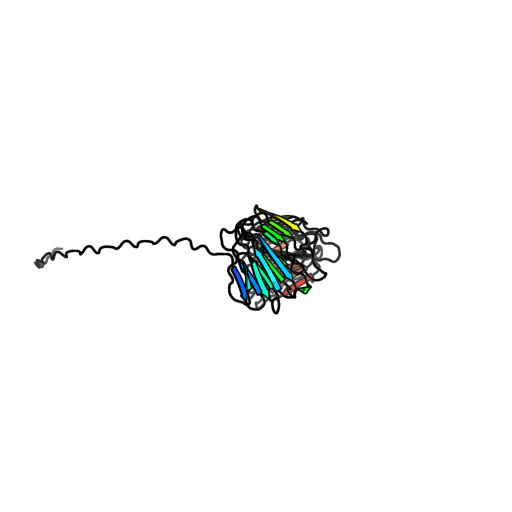.098 -9.385 1.00 94.94 190 VAL A O 1
ATOM 1379 N N . ILE A 1 191 ? -6.023 -9.373 -7.647 1.00 92.56 191 ILE A N 1
ATOM 1380 C CA . ILE A 1 191 ? -4.696 -9.858 -7.248 1.00 92.56 191 ILE A CA 1
ATOM 1381 C C . ILE A 1 191 ? -4.759 -11.379 -7.188 1.00 92.56 191 ILE A C 1
ATOM 1383 O O . ILE A 1 191 ? -5.491 -11.959 -6.379 1.00 92.56 191 ILE A O 1
ATOM 1387 N N . GLY A 1 192 ? -4.042 -12.037 -8.097 1.00 90.62 192 GLY A N 1
ATOM 1388 C CA . GLY A 1 192 ? -4.199 -13.467 -8.340 1.00 90.62 192 GLY A CA 1
ATOM 1389 C C . GLY A 1 192 ? -5.650 -13.822 -8.696 1.00 90.62 192 GLY A C 1
ATOM 1390 O O . GLY A 1 192 ? -6.104 -13.591 -9.814 1.00 90.62 192 GLY A O 1
ATOM 1391 N N . THR A 1 193 ? -6.389 -14.409 -7.748 1.00 89.50 193 THR A N 1
ATOM 1392 C CA . THR A 1 193 ? -7.805 -14.791 -7.930 1.00 89.50 193 THR A CA 1
ATOM 1393 C C . THR A 1 193 ? -8.804 -13.904 -7.198 1.00 89.50 193 THR A C 1
ATOM 1395 O O . THR A 1 193 ? -10.010 -14.078 -7.384 1.00 89.50 193 THR A O 1
ATOM 1398 N N . SER A 1 194 ? -8.325 -13.013 -6.340 1.00 92.50 194 SER A N 1
ATOM 1399 C CA . SER A 1 194 ? -9.172 -12.240 -5.437 1.00 92.50 194 SER A CA 1
ATOM 1400 C C . SER A 1 194 ? -9.537 -10.913 -6.073 1.00 92.50 194 SER A C 1
ATOM 1402 O O . SER A 1 194 ? -8.723 -10.320 -6.777 1.00 92.50 194 SER A O 1
ATOM 1404 N N . VAL A 1 195 ? -10.784 -10.489 -5.883 1.00 93.38 195 VAL A N 1
ATOM 1405 C CA . VAL A 1 195 ? -11.364 -9.306 -6.523 1.00 93.38 195 VAL A CA 1
ATOM 1406 C C . VAL A 1 195 ? -11.835 -8.354 -5.443 1.00 93.38 195 VAL A C 1
ATOM 1408 O O . VAL A 1 195 ? -12.811 -8.641 -4.748 1.00 93.38 195 VAL A O 1
ATOM 1411 N N . SER A 1 196 ? -11.180 -7.206 -5.372 1.00 93.94 196 SER A N 1
ATOM 1412 C CA . SER A 1 196 ? -11.475 -6.159 -4.407 1.00 93.94 196 SER A CA 1
ATOM 1413 C C . SER A 1 196 ? -12.006 -4.923 -5.114 1.00 93.94 196 SER A C 1
ATOM 1415 O O . SER A 1 196 ? -11.653 -4.629 -6.259 1.00 93.94 196 SER A O 1
ATOM 1417 N N . SER A 1 197 ? -12.887 -4.200 -4.436 1.00 96.00 197 SER A N 1
ATOM 1418 C CA . SER A 1 197 ? -13.389 -2.904 -4.888 1.00 96.00 197 SER A CA 1
ATOM 1419 C C . SER A 1 197 ? -12.826 -1.793 -4.027 1.00 96.00 197 SER A C 1
ATOM 1421 O O . SER A 1 197 ? -12.582 -1.996 -2.838 1.00 96.00 197 SER A O 1
ATOM 1423 N N . TYR A 1 198 ? -12.662 -0.616 -4.619 1.00 94.31 198 TYR A N 1
ATOM 1424 C CA . TYR A 1 198 ? -12.264 0.564 -3.870 1.00 94.31 198 TYR A CA 1
ATOM 1425 C C . TYR A 1 198 ? -12.952 1.833 -4.347 1.00 94.31 198 TYR A C 1
ATOM 1427 O O . TYR A 1 198 ? -13.413 1.934 -5.487 1.00 94.31 198 TYR A O 1
ATOM 1435 N N . ALA A 1 199 ? -12.972 2.813 -3.455 1.00 95.31 199 ALA A N 1
ATOM 1436 C CA . ALA A 1 199 ? -13.360 4.182 -3.724 1.00 95.31 199 ALA A CA 1
ATOM 1437 C C . ALA A 1 199 ? -12.402 5.145 -3.018 1.00 95.31 199 ALA A C 1
ATOM 1439 O O . ALA A 1 199 ? -11.788 4.788 -2.014 1.00 95.31 199 ALA A O 1
ATOM 1440 N N . ASN A 1 200 ? -12.316 6.367 -3.549 1.00 95.19 200 ASN A N 1
ATOM 1441 C CA . ASN A 1 200 ? -11.605 7.477 -2.917 1.00 95.19 200 ASN A CA 1
ATOM 1442 C C . ASN A 1 200 ? -10.157 7.127 -2.541 1.00 95.19 200 ASN A C 1
ATOM 1444 O O . ASN A 1 200 ? -9.759 7.264 -1.396 1.00 95.19 200 ASN A O 1
ATOM 1448 N N . LEU A 1 201 ? -9.407 6.599 -3.509 1.00 95.62 201 LEU A N 1
ATOM 1449 C CA . LEU A 1 201 ? -7.971 6.369 -3.370 1.00 95.62 201 LEU A CA 1
ATOM 1450 C C . LEU A 1 201 ? -7.222 7.195 -4.408 1.00 95.62 201 LEU A C 1
ATOM 1452 O O . LEU A 1 201 ? -7.561 7.151 -5.596 1.00 95.62 201 LEU A O 1
ATOM 1456 N N . GLU A 1 202 ? -6.185 7.908 -3.983 1.00 95.94 202 GLU A N 1
ATOM 1457 C CA . GLU A 1 202 ? -5.421 8.810 -4.848 1.00 95.94 202 GLU A CA 1
ATOM 1458 C C . GLU A 1 202 ? -4.116 8.191 -5.344 1.00 95.94 202 GLU A C 1
ATOM 1460 O O . GLU A 1 202 ? -3.554 8.674 -6.336 1.00 95.94 202 GLU A O 1
ATOM 1465 N N . PHE A 1 203 ? -3.622 7.145 -4.678 1.00 95.69 203 PHE A N 1
ATOM 1466 C CA . PHE A 1 203 ? -2.342 6.524 -4.990 1.00 95.69 203 PHE A CA 1
ATOM 1467 C C . PHE A 1 203 ? -2.382 4.997 -4.915 1.00 95.69 203 PHE A C 1
ATOM 1469 O O . PHE A 1 203 ? -2.921 4.416 -3.975 1.00 95.69 203 PHE A O 1
ATOM 1476 N N . ILE A 1 204 ? -1.749 4.351 -5.893 1.00 95.81 204 ILE A N 1
ATOM 1477 C CA . ILE A 1 204 ? -1.527 2.903 -5.928 1.00 95.81 204 ILE A CA 1
ATOM 1478 C C . ILE A 1 204 ? -0.026 2.615 -6.010 1.00 95.81 204 ILE A C 1
ATOM 1480 O O . ILE A 1 204 ? 0.679 3.181 -6.846 1.00 95.81 204 ILE A O 1
ATOM 1484 N N . ASP A 1 205 ? 0.448 1.744 -5.121 1.00 96.44 205 ASP A N 1
ATOM 1485 C CA . ASP A 1 205 ? 1.839 1.293 -5.019 1.00 96.44 205 ASP A CA 1
ATOM 1486 C C . ASP A 1 205 ? 1.884 -0.230 -5.175 1.00 96.44 205 ASP A C 1
ATOM 1488 O O . ASP A 1 205 ? 1.397 -0.956 -4.305 1.00 96.44 205 ASP A O 1
ATOM 1492 N N . VAL A 1 206 ? 2.435 -0.711 -6.289 1.00 95.62 206 VAL A N 1
ATOM 1493 C CA . VAL A 1 206 ? 2.494 -2.137 -6.640 1.00 95.62 206 VAL A CA 1
ATOM 1494 C C . VAL A 1 206 ? 3.926 -2.644 -6.571 1.00 95.62 206 VAL A C 1
ATOM 1496 O O . VAL A 1 206 ? 4.817 -2.059 -7.183 1.00 95.62 206 VAL A O 1
ATOM 1499 N N . GLN A 1 207 ? 4.148 -3.756 -5.873 1.00 93.50 207 GLN A N 1
ATOM 1500 C CA . GLN A 1 207 ? 5.425 -4.470 -5.845 1.00 93.50 207 GLN A CA 1
ATOM 1501 C C . GLN A 1 207 ? 5.225 -5.866 -6.441 1.00 93.50 207 GLN A C 1
ATOM 1503 O O . GLN A 1 207 ? 4.482 -6.651 -5.853 1.00 93.50 207 GLN A O 1
ATOM 1508 N N . GLY A 1 208 ? 5.867 -6.133 -7.584 1.00 86.81 208 GLY A N 1
ATOM 1509 C CA . GLY A 1 208 ? 5.794 -7.394 -8.324 1.00 86.81 208 GLY A CA 1
ATOM 1510 C C . GLY A 1 208 ? 6.410 -8.531 -7.527 1.00 86.81 208 GLY A C 1
ATOM 1511 O O . GLY A 1 208 ? 5.692 -9.422 -7.122 1.00 86.81 208 GLY A O 1
ATOM 1512 N N . GLY A 1 209 ? 7.679 -8.452 -7.132 1.00 91.19 209 GLY A N 1
ATOM 1513 C CA . GLY A 1 209 ? 8.267 -9.449 -6.234 1.00 91.19 209 GLY A CA 1
ATOM 1514 C C . GLY A 1 209 ? 9.463 -10.152 -6.851 1.00 91.19 209 GLY A C 1
ATOM 1515 O O . GLY A 1 209 ? 10.471 -9.495 -7.097 1.00 91.19 209 GLY A O 1
ATOM 1516 N N . ALA A 1 210 ? 9.418 -11.483 -6.946 1.00 93.81 210 ALA A N 1
ATOM 1517 C CA . ALA A 1 210 ? 10.554 -12.285 -7.420 1.00 93.81 210 ALA A CA 1
ATOM 1518 C C . ALA A 1 210 ? 10.211 -13.296 -8.522 1.00 93.81 210 ALA A C 1
ATOM 1520 O O . ALA A 1 210 ? 11.115 -13.927 -9.083 1.00 93.81 210 ALA A O 1
ATOM 1521 N N . SER A 1 211 ? 8.925 -13.516 -8.771 1.00 93.81 211 SER A N 1
ATOM 1522 C CA . SER A 1 211 ? 8.412 -14.324 -9.867 1.00 93.81 211 SER A CA 1
ATOM 1523 C C . SER A 1 211 ? 8.035 -13.427 -11.042 1.00 93.81 211 SER A C 1
ATOM 1525 O O . SER A 1 211 ? 7.870 -12.231 -10.889 1.00 93.81 211 SER A O 1
ATOM 1527 N N . ASP A 1 212 ? 7.829 -14.030 -12.209 1.00 95.31 212 ASP A N 1
ATOM 1528 C CA . ASP A 1 212 ? 7.266 -13.333 -13.365 1.00 95.31 212 ASP A CA 1
ATOM 1529 C C . ASP A 1 212 ? 5.821 -12.891 -13.050 1.00 95.31 212 ASP A C 1
ATOM 1531 O O . ASP A 1 212 ? 4.960 -13.743 -12.791 1.00 95.31 212 ASP A O 1
ATOM 1535 N N . ASN A 1 213 ? 5.536 -11.588 -13.083 1.00 94.62 213 ASN A N 1
ATOM 1536 C CA . ASN A 1 213 ? 4.212 -11.036 -12.800 1.00 94.62 213 ASN A CA 1
ATOM 1537 C C . ASN A 1 213 ? 3.619 -10.285 -13.997 1.00 94.62 213 ASN A C 1
ATOM 1539 O O . ASN A 1 213 ? 4.295 -9.588 -14.753 1.00 94.62 213 ASN A O 1
ATOM 1543 N N . GLN A 1 214 ? 2.298 -10.364 -14.146 1.00 96.62 214 GLN A N 1
ATOM 1544 C CA . GLN A 1 214 ? 1.535 -9.478 -15.022 1.00 96.62 214 GLN A CA 1
ATOM 1545 C C . GLN A 1 214 ? 0.920 -8.351 -14.200 1.00 96.62 214 GLN A C 1
ATOM 1547 O O . GLN A 1 214 ? -0.017 -8.573 -13.435 1.00 96.62 214 GLN A O 1
ATOM 1552 N N . ILE A 1 215 ? 1.411 -7.129 -14.392 1.00 96.88 215 ILE A N 1
ATOM 1553 C CA . ILE A 1 215 ? 0.900 -5.919 -13.747 1.00 96.88 215 ILE A CA 1
ATOM 1554 C C . ILE A 1 215 ? 0.160 -5.097 -14.802 1.00 96.88 215 ILE A C 1
ATOM 1556 O O . ILE A 1 215 ? 0.763 -4.475 -15.672 1.00 96.88 215 ILE A O 1
ATOM 1560 N N . ASN A 1 216 ? -1.168 -5.097 -14.743 1.00 97.44 216 ASN A N 1
ATOM 1561 C CA . ASN A 1 216 ? -2.031 -4.424 -15.706 1.00 97.44 216 ASN A CA 1
ATOM 1562 C C . ASN A 1 216 ? -2.890 -3.337 -15.052 1.00 97.44 216 ASN A C 1
ATOM 1564 O O . ASN A 1 216 ? -3.966 -3.594 -14.516 1.00 97.44 216 ASN A O 1
ATOM 1568 N N . LEU A 1 217 ? -2.438 -2.098 -15.166 1.00 97.38 217 LEU A N 1
ATOM 1569 C CA . LEU A 1 217 ? -3.085 -0.897 -14.647 1.00 97.38 217 LEU A CA 1
ATOM 1570 C C . LEU A 1 217 ? -3.728 -0.053 -15.760 1.00 97.38 217 LEU A C 1
ATOM 1572 O O . LEU A 1 217 ? -4.192 1.055 -15.511 1.00 97.38 217 LEU A O 1
ATOM 1576 N N . SER A 1 218 ? -3.830 -0.590 -16.981 1.00 96.81 218 SER A N 1
ATOM 1577 C CA . SER A 1 218 ? -4.390 0.117 -18.148 1.00 96.81 218 SER A CA 1
ATOM 1578 C C . SER A 1 218 ? -5.872 0.485 -18.026 1.00 96.81 218 SER A C 1
ATOM 1580 O O . SER A 1 218 ? -6.384 1.289 -18.810 1.00 96.81 218 SER A O 1
ATOM 1582 N N . GLY A 1 219 ? -6.571 -0.092 -17.045 1.00 96.88 219 GLY A N 1
ATOM 1583 C CA . GLY A 1 219 ? -7.935 0.278 -16.690 1.00 96.88 219 GLY A CA 1
ATOM 1584 C C . GLY A 1 219 ? -8.040 1.511 -15.788 1.00 96.88 219 GLY A C 1
ATOM 1585 O O . GLY A 1 219 ? -9.163 1.960 -15.568 1.00 96.88 219 GLY A O 1
ATOM 1586 N N . ILE A 1 220 ? -6.927 2.019 -15.246 1.00 96.56 220 ILE A N 1
ATOM 1587 C CA . ILE A 1 220 ? -6.880 3.258 -14.463 1.00 96.56 220 ILE A CA 1
ATOM 1588 C C . ILE A 1 220 ? -6.815 4.440 -15.429 1.00 96.56 220 ILE A C 1
ATOM 1590 O O . ILE A 1 220 ? -5.922 4.539 -16.276 1.00 96.56 220 ILE A O 1
ATOM 1594 N N . THR A 1 221 ? -7.778 5.346 -15.304 1.00 95.75 221 THR A N 1
ATOM 1595 C CA . THR A 1 221 ? -7.954 6.484 -16.200 1.00 95.75 221 THR A CA 1
ATOM 1596 C C . THR A 1 221 ? -7.990 7.805 -15.441 1.00 95.75 221 THR A C 1
ATOM 1598 O O . THR A 1 221 ? -8.143 7.863 -14.226 1.00 95.75 221 THR A O 1
ATOM 1601 N N . THR A 1 222 ? -7.935 8.910 -16.183 1.00 92.94 222 THR A N 1
ATOM 1602 C CA . THR A 1 222 ? -8.128 10.262 -15.621 1.00 92.94 222 THR A CA 1
ATOM 1603 C C . THR A 1 222 ? -9.543 10.535 -15.098 1.00 92.94 222 THR A C 1
ATOM 1605 O O . THR A 1 222 ? -9.783 11.604 -14.539 1.00 92.94 222 THR A O 1
ATOM 1608 N N . ALA A 1 223 ? -10.494 9.616 -15.307 1.00 93.56 223 ALA A N 1
ATOM 1609 C CA . ALA A 1 223 ? -11.837 9.709 -14.743 1.00 93.56 223 ALA A CA 1
ATOM 1610 C C . ALA A 1 223 ? -11.946 9.078 -13.342 1.00 93.56 223 ALA A C 1
ATOM 1612 O O . ALA A 1 223 ? -12.935 9.342 -12.655 1.00 93.56 223 ALA A O 1
ATOM 1613 N N . GLY A 1 224 ? -10.972 8.252 -12.940 1.00 93.44 224 GLY A N 1
ATOM 1614 C CA . GLY A 1 224 ? -10.892 7.650 -11.611 1.00 93.44 224 GLY A CA 1
ATOM 1615 C C . GLY A 1 224 ? -10.416 8.625 -10.529 1.00 93.44 224 GLY A C 1
ATOM 1616 O O . GLY A 1 224 ? -10.142 9.795 -10.795 1.00 93.44 224 GLY A O 1
ATOM 1617 N N . SER A 1 225 ? -10.325 8.134 -9.289 1.00 93.00 225 SER A N 1
ATOM 1618 C CA . SER A 1 225 ? -9.794 8.903 -8.151 1.00 93.00 225 SER A CA 1
ATOM 1619 C C . SER A 1 225 ? -8.265 8.922 -8.097 1.00 93.00 225 SER A C 1
ATOM 1621 O O . SER A 1 225 ? -7.687 9.841 -7.519 1.00 93.00 225 SER A O 1
ATOM 1623 N N . PHE A 1 226 ? -7.600 7.938 -8.712 1.00 94.69 226 PHE A N 1
ATOM 1624 C CA . PHE A 1 226 ? -6.145 7.883 -8.717 1.00 94.69 226 PHE A CA 1
ATOM 1625 C C . PHE A 1 226 ? -5.547 9.103 -9.416 1.00 94.69 226 PHE A C 1
ATOM 1627 O O . PHE A 1 226 ? -6.022 9.576 -10.447 1.00 94.69 226 PHE A O 1
ATOM 1634 N N . THR A 1 227 ? -4.453 9.592 -8.847 1.00 93.44 227 THR A N 1
ATOM 1635 C CA . THR A 1 227 ? -3.696 10.736 -9.367 1.00 93.44 227 THR A CA 1
ATOM 1636 C C . THR A 1 227 ? -2.271 10.363 -9.749 1.00 93.44 227 THR A C 1
ATOM 1638 O O . THR A 1 227 ? -1.623 11.105 -10.483 1.00 93.44 227 THR A O 1
ATOM 1641 N N . SER A 1 228 ? -1.770 9.231 -9.249 1.00 92.19 228 SER A N 1
ATOM 1642 C CA . SER A 1 228 ? -0.453 8.701 -9.593 1.00 92.19 228 SER A CA 1
ATOM 1643 C C . SER A 1 228 ? -0.369 7.204 -9.319 1.00 92.19 228 SER A C 1
ATOM 1645 O O . SER A 1 228 ? -1.095 6.667 -8.478 1.00 92.19 228 SER A O 1
ATOM 1647 N N . VAL A 1 229 ? 0.544 6.561 -10.038 1.00 95.69 229 VAL A N 1
ATOM 1648 C CA . VAL A 1 229 ? 0.793 5.124 -9.992 1.00 95.69 229 VAL A CA 1
ATOM 1649 C C . VAL A 1 229 ? 2.279 4.896 -9.763 1.00 95.69 229 VAL A C 1
ATOM 1651 O O . VAL A 1 229 ? 3.126 5.513 -10.416 1.00 95.69 229 VAL A O 1
ATOM 1654 N N . GLN A 1 230 ? 2.604 3.995 -8.845 1.00 97.25 230 GLN A N 1
ATOM 1655 C CA . GLN A 1 230 ? 3.958 3.508 -8.649 1.00 97.25 230 GLN A CA 1
ATOM 1656 C C . GLN A 1 230 ? 3.996 1.993 -8.806 1.00 97.25 230 GLN A C 1
ATOM 1658 O O . GLN A 1 230 ? 3.166 1.273 -8.254 1.00 97.25 230 GLN A O 1
ATOM 1663 N N . ILE A 1 231 ? 4.988 1.522 -9.555 1.00 96.75 231 ILE A N 1
ATOM 1664 C CA . ILE A 1 231 ? 5.232 0.104 -9.794 1.00 96.75 231 ILE A CA 1
ATOM 1665 C C . ILE A 1 231 ? 6.700 -0.170 -9.496 1.00 96.75 231 ILE A C 1
ATOM 1667 O O . ILE A 1 231 ? 7.583 0.543 -9.973 1.00 96.75 231 ILE A O 1
ATOM 1671 N N . ASN A 1 232 ? 6.972 -1.207 -8.721 1.00 95.69 232 ASN A N 1
ATOM 1672 C CA . ASN A 1 232 ? 8.285 -1.814 -8.606 1.00 95.69 232 ASN A CA 1
ATOM 1673 C C . ASN A 1 232 ? 8.178 -3.244 -9.131 1.00 95.69 232 ASN A C 1
ATOM 1675 O O . ASN A 1 232 ? 7.495 -4.046 -8.505 1.00 95.69 232 ASN A O 1
ATOM 1679 N N . ALA A 1 233 ? 8.808 -3.522 -10.270 1.00 93.62 233 ALA A N 1
ATOM 1680 C CA . ALA A 1 233 ? 8.770 -4.823 -10.939 1.00 93.62 233 ALA A CA 1
ATOM 1681 C C . ALA A 1 233 ? 9.385 -5.903 -10.025 1.00 93.62 233 ALA A C 1
ATOM 1683 O O . ALA A 1 233 ? 8.681 -6.730 -9.454 1.00 93.62 233 ALA A O 1
ATOM 1684 N N . GLY A 1 234 ? 10.658 -5.722 -9.671 1.00 93.00 234 GLY A N 1
ATOM 1685 C CA . GLY A 1 234 ? 11.388 -6.645 -8.809 1.00 93.00 234 GLY A CA 1
ATOM 1686 C C . GLY A 1 234 ? 12.295 -7.571 -9.618 1.00 93.00 234 GLY A C 1
ATOM 1687 O O . GLY A 1 234 ? 12.812 -7.185 -10.666 1.00 93.00 234 GLY A O 1
ATOM 1688 N N . ASP A 1 235 ? 12.541 -8.767 -9.081 1.00 93.38 235 ASP A N 1
ATOM 1689 C CA . ASP A 1 235 ? 13.173 -9.852 -9.835 1.00 93.38 235 ASP A CA 1
ATOM 1690 C C . ASP A 1 235 ? 12.096 -10.594 -10.648 1.00 93.38 235 ASP A C 1
ATOM 1692 O O . ASP A 1 235 ? 10.953 -10.666 -10.214 1.00 93.38 235 ASP A O 1
ATOM 1696 N N . GLY A 1 236 ? 12.477 -11.247 -11.749 1.00 92.81 236 GLY A N 1
ATOM 1697 C CA . GLY A 1 236 ? 11.525 -11.967 -12.611 1.00 92.81 236 GLY A CA 1
ATOM 1698 C C . GLY A 1 236 ? 11.378 -11.316 -13.981 1.00 92.81 236 GLY A C 1
ATOM 1699 O O . GLY A 1 236 ? 12.034 -10.329 -14.272 1.00 92.81 236 GLY A O 1
ATOM 1700 N N . HIS A 1 237 ? 10.638 -11.952 -14.885 1.00 93.38 237 HIS A N 1
ATOM 1701 C CA . HIS A 1 237 ? 10.306 -11.402 -16.199 1.00 93.38 237 HIS A CA 1
ATOM 1702 C C . HIS A 1 237 ? 8.887 -10.830 -16.150 1.00 93.38 237 HIS A C 1
ATOM 1704 O O . HIS A 1 237 ? 7.919 -11.562 -16.381 1.00 93.38 237 HIS A O 1
ATOM 1710 N N . ASP A 1 238 ? 8.757 -9.541 -15.857 1.00 95.31 238 ASP A N 1
ATOM 1711 C CA . ASP A 1 238 ? 7.455 -8.918 -15.652 1.00 95.31 238 ASP A CA 1
ATOM 1712 C C . ASP A 1 238 ? 6.832 -8.400 -16.951 1.00 95.31 238 ASP A C 1
ATOM 1714 O O . ASP A 1 238 ? 7.497 -8.037 -17.918 1.00 95.31 238 ASP A O 1
ATOM 1718 N N . THR A 1 239 ? 5.505 -8.343 -16.998 1.00 96.12 239 THR A N 1
ATOM 1719 C CA . THR A 1 239 ? 4.766 -7.635 -18.049 1.00 96.12 239 THR A CA 1
ATOM 1720 C C . THR A 1 239 ? 3.976 -6.503 -17.421 1.00 96.12 239 THR A C 1
ATOM 1722 O O . THR A 1 239 ? 3.025 -6.744 -16.678 1.00 96.12 239 THR A O 1
ATOM 1725 N N . ILE A 1 240 ? 4.333 -5.266 -17.757 1.00 96.56 240 ILE A N 1
ATOM 1726 C CA . ILE A 1 240 ? 3.763 -4.055 -17.173 1.00 96.56 240 ILE A CA 1
ATOM 1727 C C . ILE A 1 240 ? 2.966 -3.297 -18.233 1.00 96.56 240 ILE A C 1
ATOM 1729 O O . ILE A 1 240 ? 3.515 -2.761 -19.197 1.00 96.56 240 ILE A O 1
ATOM 1733 N N . LEU A 1 241 ? 1.654 -3.211 -18.025 1.00 96.38 241 LEU A N 1
ATOM 1734 C CA . LEU A 1 241 ? 0.759 -2.313 -18.747 1.00 96.38 241 LEU A CA 1
ATOM 1735 C C . LEU A 1 241 ? 0.359 -1.177 -17.803 1.00 96.38 241 LEU A C 1
ATOM 1737 O O . LEU A 1 241 ? -0.448 -1.381 -16.900 1.00 96.38 241 LEU A O 1
ATOM 1741 N N . GLY A 1 242 ? 0.940 -0.002 -18.005 1.00 94.44 242 GLY A N 1
ATOM 1742 C CA . GLY A 1 242 ? 0.683 1.207 -17.231 1.00 94.44 242 GLY A CA 1
ATOM 1743 C C . GLY A 1 242 ? -0.689 1.829 -17.483 1.00 94.44 242 GLY A C 1
ATOM 1744 O O . GLY A 1 242 ? -1.512 1.299 -18.237 1.00 94.44 242 GLY A O 1
ATOM 1745 N N . SER A 1 243 ? -0.944 2.941 -16.804 1.00 96.19 243 SER A N 1
ATOM 1746 C CA . SER A 1 243 ? -2.236 3.619 -16.734 1.00 96.19 243 SER A CA 1
ATOM 1747 C C . SER A 1 243 ? -2.374 4.749 -17.769 1.00 96.19 243 SER A C 1
ATOM 1749 O O . SER A 1 243 ? -1.610 4.858 -18.722 1.00 96.19 243 SER A O 1
ATOM 1751 N N . GLN A 1 244 ? -3.411 5.584 -17.645 1.00 94.88 244 GLN A N 1
ATOM 1752 C CA . GLN A 1 244 ? -3.491 6.877 -18.353 1.00 94.88 244 GLN A CA 1
ATOM 1753 C C . GLN A 1 244 ? -3.082 8.061 -17.455 1.00 94.88 244 GLN A C 1
ATOM 1755 O O . GLN A 1 244 ? -3.448 9.205 -17.741 1.00 94.88 244 GLN A O 1
ATOM 1760 N N . LEU A 1 245 ? -2.436 7.778 -16.322 1.00 94.12 245 LEU A N 1
ATOM 1761 C CA . LEU A 1 245 ? -1.882 8.738 -15.365 1.00 94.12 245 LEU A CA 1
ATOM 1762 C C . LEU A 1 245 ? -0.365 8.608 -15.344 1.00 94.12 245 LEU A C 1
ATOM 1764 O O . LEU A 1 245 ? 0.138 7.549 -15.691 1.00 94.12 245 LEU A O 1
ATOM 1768 N N . ALA A 1 246 ? 0.350 9.643 -14.898 1.00 91.50 246 ALA A N 1
ATOM 1769 C CA . ALA A 1 246 ? 1.802 9.574 -14.799 1.00 91.50 246 ALA A CA 1
ATOM 1770 C C . ALA A 1 246 ? 2.240 8.358 -13.964 1.00 91.50 246 ALA A C 1
ATOM 1772 O O . ALA A 1 246 ? 2.038 8.320 -12.741 1.00 91.50 246 ALA A O 1
ATOM 1773 N N . ASP A 1 247 ? 2.867 7.401 -14.639 1.00 94.69 247 ASP A N 1
ATOM 1774 C CA . ASP A 1 247 ? 3.360 6.175 -14.044 1.00 94.69 247 ASP A CA 1
ATOM 1775 C C . ASP A 1 247 ? 4.822 6.353 -13.627 1.00 94.69 247 ASP A C 1
ATOM 1777 O O . ASP A 1 247 ? 5.654 6.919 -14.342 1.00 94.69 247 ASP A O 1
ATOM 1781 N N . SER A 1 248 ? 5.162 5.838 -12.450 1.00 95.88 248 SER A N 1
ATOM 1782 C CA . SER A 1 248 ? 6.544 5.711 -12.001 1.00 95.88 248 SER A CA 1
ATOM 1783 C C . SER A 1 248 ? 6.882 4.238 -11.848 1.00 95.88 248 SER A C 1
ATOM 1785 O O . SER A 1 248 ? 6.531 3.620 -10.844 1.00 95.88 248 SER A O 1
ATOM 1787 N N . VAL A 1 249 ? 7.606 3.688 -12.817 1.00 96.06 249 VAL A N 1
ATOM 1788 C CA . VAL A 1 249 ? 8.024 2.285 -12.818 1.00 96.06 249 VAL A CA 1
ATOM 1789 C C . VAL A 1 249 ? 9.484 2.176 -12.424 1.00 96.06 249 VAL A C 1
ATOM 1791 O O . VAL A 1 249 ? 10.335 2.877 -12.961 1.00 96.06 249 VAL A O 1
ATOM 1794 N N . THR A 1 250 ? 9.782 1.295 -11.478 1.00 95.62 250 THR A N 1
ATOM 1795 C CA . THR A 1 250 ? 11.143 0.928 -11.100 1.00 95.62 250 THR A CA 1
ATOM 1796 C C . THR A 1 250 ? 11.394 -0.528 -11.457 1.00 95.62 250 THR A C 1
ATOM 1798 O O . THR A 1 250 ? 10.670 -1.407 -11.003 1.00 95.62 250 THR A O 1
ATOM 1801 N N . ILE A 1 251 ? 12.446 -0.770 -12.230 1.00 92.12 251 ILE A N 1
ATOM 1802 C CA . ILE A 1 251 ? 13.049 -2.088 -12.414 1.00 92.12 251 ILE A CA 1
ATOM 1803 C C . ILE A 1 251 ? 14.229 -2.155 -11.451 1.00 92.12 251 ILE A C 1
ATOM 1805 O O . ILE A 1 251 ? 15.172 -1.359 -11.542 1.00 92.12 251 ILE A O 1
ATOM 1809 N N . SER A 1 252 ? 14.152 -3.054 -10.478 1.00 90.44 252 SER A N 1
ATOM 1810 C CA . SER A 1 252 ? 15.180 -3.226 -9.456 1.00 90.44 252 SER A CA 1
ATOM 1811 C C . SER A 1 252 ? 15.245 -4.675 -9.030 1.00 90.44 252 SER A C 1
ATOM 1813 O O . SER A 1 252 ? 14.230 -5.349 -9.028 1.00 90.44 252 SER A O 1
ATOM 1815 N N . GLY A 1 253 ? 16.417 -5.150 -8.633 1.00 87.12 253 GLY A N 1
ATOM 1816 C CA . GLY A 1 253 ? 16.569 -6.554 -8.291 1.00 87.12 253 GLY A CA 1
ATOM 1817 C C . GLY A 1 253 ? 18.001 -7.023 -8.457 1.00 87.12 253 GLY A C 1
ATOM 1818 O O . GLY A 1 253 ? 18.861 -6.296 -8.955 1.00 87.12 253 GLY A O 1
ATOM 1819 N N . THR A 1 254 ? 18.266 -8.248 -8.021 1.00 86.44 254 THR A N 1
ATOM 1820 C CA . THR A 1 254 ? 19.539 -8.925 -8.315 1.00 86.44 254 THR A CA 1
ATOM 1821 C C . THR A 1 254 ? 19.491 -9.679 -9.640 1.00 86.44 254 THR A C 1
ATOM 1823 O O . THR A 1 254 ? 20.535 -9.968 -10.224 1.00 86.44 254 THR A O 1
ATOM 1826 N N . ASN A 1 255 ? 18.283 -9.987 -10.109 1.00 87.81 255 ASN A N 1
ATOM 1827 C CA . ASN A 1 255 ? 17.988 -10.633 -11.371 1.00 87.81 255 ASN A CA 1
ATOM 1828 C C . ASN A 1 255 ? 16.646 -10.102 -11.921 1.00 87.81 255 ASN A C 1
ATOM 1830 O O . ASN A 1 255 ? 15.671 -10.856 -11.966 1.00 87.81 255 ASN A O 1
ATOM 1834 N N . PRO A 1 256 ? 16.605 -8.833 -12.369 1.00 83.75 256 PRO A N 1
ATOM 1835 C CA . PRO A 1 256 ? 15.388 -8.161 -12.845 1.00 83.75 256 PRO A CA 1
ATOM 1836 C C . PRO A 1 256 ? 14.811 -8.726 -14.157 1.00 83.75 256 PRO A C 1
ATOM 1838 O O . PRO A 1 256 ? 13.953 -8.112 -14.757 1.00 83.75 256 PRO A O 1
ATOM 1841 N N . GLY A 1 257 ? 15.331 -9.853 -14.660 1.00 87.81 257 GLY A N 1
ATOM 1842 C CA . GLY A 1 257 ? 14.787 -10.550 -15.825 1.00 87.81 257 GLY A CA 1
ATOM 1843 C C . GLY A 1 257 ? 14.545 -9.702 -17.081 1.00 87.81 257 GLY A C 1
ATOM 1844 O O . GLY A 1 257 ? 15.336 -8.819 -17.418 1.00 87.81 257 GLY A O 1
ATOM 1845 N N . ALA A 1 258 ? 13.533 -10.102 -17.858 1.00 88.69 258 ALA A N 1
ATOM 1846 C CA . ALA A 1 258 ? 13.147 -9.518 -19.143 1.00 88.69 258 ALA A CA 1
ATOM 1847 C C . ALA A 1 258 ? 11.793 -8.812 -19.016 1.00 88.69 258 ALA A C 1
ATOM 1849 O O . ALA A 1 258 ? 10.770 -9.404 -19.355 1.00 88.69 258 ALA A O 1
ATOM 1850 N N . ASP A 1 259 ? 11.782 -7.572 -18.538 1.00 90.19 259 ASP A N 1
ATOM 1851 C CA . ASP A 1 259 ? 10.518 -6.862 -18.328 1.00 90.19 259 ASP A CA 1
ATOM 1852 C C . ASP A 1 259 ? 9.966 -6.261 -19.626 1.00 90.19 259 ASP A C 1
ATOM 1854 O O . ASP A 1 259 ? 10.646 -5.501 -20.308 1.00 90.19 259 ASP A O 1
ATOM 1858 N N . ASP A 1 260 ? 8.714 -6.546 -19.970 1.00 92.00 260 ASP A N 1
ATOM 1859 C CA . ASP A 1 260 ? 8.015 -5.911 -21.088 1.00 92.00 260 ASP A CA 1
ATOM 1860 C C . ASP A 1 260 ? 7.143 -4.755 -20.583 1.00 92.00 260 ASP A C 1
ATOM 1862 O O . ASP A 1 260 ? 6.191 -4.960 -19.830 1.00 92.00 260 ASP A O 1
ATOM 1866 N N . LEU A 1 261 ? 7.442 -3.527 -21.020 1.00 93.00 261 LEU A N 1
ATOM 1867 C CA . LEU A 1 261 ? 6.807 -2.306 -20.524 1.00 93.00 261 LEU A CA 1
ATOM 1868 C C . LEU A 1 261 ? 5.978 -1.606 -21.601 1.00 93.00 261 LEU A C 1
ATOM 1870 O O . LEU A 1 261 ? 6.440 -1.311 -22.702 1.00 93.00 261 LEU A O 1
ATOM 1874 N N . ASN A 1 262 ? 4.762 -1.224 -21.244 1.00 93.38 262 ASN A N 1
ATOM 1875 C CA . ASN A 1 262 ? 3.972 -0.244 -21.974 1.00 93.38 262 ASN A CA 1
ATOM 1876 C C . ASN A 1 262 ? 3.277 0.647 -20.955 1.00 93.38 262 ASN A C 1
ATOM 1878 O O . ASN A 1 262 ? 2.250 0.243 -20.417 1.00 93.38 262 ASN A O 1
ATOM 1882 N N . LEU A 1 263 ? 3.804 1.845 -20.701 1.00 91.50 263 LEU A N 1
ATOM 1883 C CA . LEU A 1 263 ? 3.313 2.709 -19.616 1.00 91.50 263 LEU A CA 1
ATOM 1884 C C . LEU A 1 263 ? 2.060 3.517 -19.999 1.00 91.50 263 LEU A C 1
ATOM 1886 O O . LEU A 1 263 ? 1.726 4.527 -19.402 1.00 91.50 263 LEU A O 1
ATOM 1890 N N . GLY A 1 264 ? 1.324 3.033 -21.004 1.00 86.75 264 GLY A N 1
ATOM 1891 C CA . GLY A 1 264 ? 0.058 3.621 -21.413 1.00 86.75 264 GLY A CA 1
ATOM 1892 C C . GLY A 1 264 ? 0.230 4.947 -22.145 1.00 86.75 264 GLY A C 1
ATOM 1893 O O . GLY A 1 264 ? 1.232 5.187 -22.795 1.00 86.75 264 GLY A O 1
ATOM 1894 N N . GLY A 1 265 ? -0.812 5.770 -22.192 1.00 76.12 265 GLY A N 1
ATOM 1895 C CA . GLY A 1 265 ? -0.805 7.004 -22.977 1.00 76.12 265 GLY A CA 1
ATOM 1896 C C . GLY A 1 265 ? -1.266 8.164 -22.122 1.00 76.12 265 GLY A C 1
ATOM 1897 O O . GLY A 1 265 ? -2.442 8.228 -21.764 1.00 76.12 265 GLY A O 1
ATOM 1898 N N . GLN A 1 266 ? -0.358 9.089 -21.834 1.00 73.44 266 GLN A N 1
ATOM 1899 C CA . GLN A 1 266 ? -0.633 10.184 -20.914 1.00 73.44 266 GLN A CA 1
ATOM 1900 C C . GLN A 1 266 ? -1.343 11.378 -21.564 1.00 73.44 266 GLN A C 1
ATOM 1902 O O . GLN A 1 266 ? -1.109 11.703 -22.737 1.00 73.44 266 GLN A O 1
ATOM 1907 N N . PRO A 1 267 ? -2.164 12.125 -20.802 1.00 74.38 267 PRO A N 1
ATOM 1908 C CA . PRO A 1 267 ? -2.567 13.472 -21.170 1.00 74.38 267 PRO A CA 1
ATOM 1909 C C . PRO A 1 267 ? -1.349 14.384 -21.364 1.00 74.38 267 PRO A C 1
ATOM 1911 O O . PRO A 1 267 ? -0.325 14.258 -20.692 1.00 74.38 267 PRO A O 1
ATOM 1914 N N . ALA A 1 268 ? -1.485 15.379 -22.242 1.00 72.12 268 ALA A N 1
ATOM 1915 C CA . ALA A 1 268 ? -0.415 16.334 -22.512 1.00 72.12 268 ALA A CA 1
ATOM 1916 C C . ALA A 1 268 ? 0.092 17.011 -21.222 1.00 72.12 268 ALA A C 1
ATOM 1918 O O . ALA A 1 268 ? -0.673 17.660 -20.508 1.00 72.12 268 ALA A O 1
ATOM 1919 N N . GLY A 1 269 ? 1.400 16.904 -20.967 1.00 74.94 269 GLY A N 1
ATOM 1920 C CA . GLY A 1 269 ? 2.069 17.516 -19.814 1.00 74.94 269 GLY A CA 1
ATOM 1921 C C . GLY A 1 269 ? 2.346 16.569 -18.643 1.00 74.94 269 GLY A C 1
ATOM 1922 O O . GLY A 1 269 ? 3.059 16.972 -17.726 1.00 74.94 269 GLY A O 1
ATOM 1923 N N . GLN A 1 270 ? 1.846 15.334 -18.688 1.00 84.19 270 GLN A N 1
ATOM 1924 C CA . GLN A 1 270 ? 2.281 14.242 -17.814 1.00 84.19 270 GLN A CA 1
ATOM 1925 C C . GLN A 1 270 ? 3.360 13.404 -18.513 1.00 84.19 270 GLN A C 1
ATOM 1927 O O . GLN A 1 270 ? 3.512 13.493 -19.733 1.00 84.19 270 GLN A O 1
ATOM 1932 N N . GLN A 1 271 ? 4.182 12.705 -17.731 1.00 88.94 271 GLN A N 1
ATOM 1933 C CA . GLN A 1 271 ? 5.333 11.954 -18.234 1.00 88.94 271 GLN A CA 1
ATOM 1934 C C . GLN A 1 271 ? 5.503 10.685 -17.420 1.00 88.94 271 GLN A C 1
ATOM 1936 O O . GLN A 1 271 ? 5.580 10.774 -16.191 1.00 88.94 271 GLN A O 1
ATOM 1941 N N . ASP A 1 272 ? 5.631 9.562 -18.115 1.00 90.06 272 ASP A N 1
ATOM 1942 C CA . ASP A 1 272 ? 5.939 8.288 -17.496 1.00 90.06 272 ASP A CA 1
ATOM 1943 C C . ASP A 1 272 ? 7.439 8.192 -17.247 1.00 90.06 272 ASP A C 1
ATOM 1945 O O . ASP A 1 272 ? 8.282 8.602 -18.059 1.00 90.06 272 ASP A O 1
ATOM 1949 N N . ASN A 1 273 ? 7.774 7.710 -16.058 1.00 92.88 273 ASN A N 1
ATOM 1950 C CA . ASN A 1 273 ? 9.134 7.642 -15.570 1.00 92.88 273 ASN A CA 1
ATOM 1951 C C . ASN A 1 273 ? 9.531 6.192 -15.342 1.00 92.88 273 ASN A C 1
ATOM 1953 O O . ASN A 1 273 ? 9.022 5.536 -14.436 1.00 92.88 273 ASN A O 1
ATOM 1957 N N . LEU A 1 274 ? 10.500 5.728 -16.118 1.00 93.56 274 LEU A N 1
ATOM 1958 C CA . LEU A 1 274 ? 11.173 4.464 -15.902 1.00 93.56 274 LEU A CA 1
ATOM 1959 C C . LEU A 1 274 ? 12.467 4.704 -15.125 1.00 93.56 274 LEU A C 1
ATOM 1961 O O . LEU A 1 274 ? 13.357 5.430 -15.565 1.00 93.56 274 LEU A O 1
ATOM 1965 N N . ARG A 1 275 ? 12.605 4.066 -13.971 1.00 94.31 275 ARG A N 1
ATOM 1966 C CA . ARG A 1 275 ? 13.851 3.992 -13.219 1.00 94.31 275 ARG A CA 1
ATOM 1967 C C . ARG A 1 275 ? 14.420 2.585 -13.314 1.00 94.31 275 ARG A C 1
ATOM 1969 O O . ARG A 1 275 ? 13.745 1.625 -12.972 1.00 94.31 275 ARG A O 1
ATOM 1976 N N . ILE A 1 276 ? 15.675 2.467 -13.716 1.00 92.19 276 ILE A N 1
ATOM 1977 C CA . ILE A 1 276 ? 16.422 1.211 -13.725 1.00 92.19 276 ILE A CA 1
ATOM 1978 C C . ILE A 1 276 ? 17.488 1.329 -12.643 1.00 92.19 276 ILE A C 1
ATOM 1980 O O . ILE A 1 276 ? 18.363 2.186 -12.736 1.00 92.19 276 ILE A O 1
ATOM 1984 N N . SER A 1 277 ? 17.388 0.510 -11.600 1.00 93.62 277 SER A N 1
ATOM 1985 C CA . SER A 1 277 ? 18.300 0.521 -10.455 1.00 93.62 277 SER A CA 1
ATOM 1986 C C . SER A 1 277 ? 18.938 -0.854 -10.310 1.00 93.62 277 SER A C 1
ATOM 1988 O O . SER A 1 277 ? 18.392 -1.727 -9.634 1.00 93.62 277 SER A O 1
ATOM 1990 N N . THR A 1 278 ? 20.087 -1.052 -10.952 1.00 90.88 278 THR A N 1
ATOM 1991 C CA . THR A 1 278 ? 20.736 -2.363 -11.079 1.00 90.88 278 THR A CA 1
ATOM 1992 C C . THR A 1 278 ? 22.253 -2.235 -11.155 1.00 90.88 278 THR A C 1
ATOM 1994 O O . THR A 1 278 ? 22.783 -1.221 -11.593 1.00 90.88 278 THR A O 1
ATOM 1997 N N . ASP A 1 279 ? 22.955 -3.298 -10.770 1.00 92.06 279 ASP A N 1
ATOM 1998 C CA . ASP A 1 279 ? 24.408 -3.432 -10.914 1.00 92.06 279 ASP A CA 1
ATOM 1999 C C . ASP A 1 279 ? 24.761 -4.305 -12.131 1.00 92.06 279 ASP A C 1
ATOM 2001 O O . ASP A 1 279 ? 25.468 -5.308 -12.022 1.00 92.06 279 ASP A O 1
ATOM 2005 N N . LEU A 1 280 ? 24.132 -3.999 -13.270 1.00 92.50 280 LEU A N 1
ATOM 2006 C CA . LEU A 1 280 ? 24.238 -4.751 -14.521 1.00 92.50 280 LEU A CA 1
ATOM 2007 C C . LEU A 1 280 ? 24.381 -3.795 -15.709 1.00 92.50 280 LEU A C 1
ATOM 2009 O O . LEU A 1 280 ? 23.933 -2.651 -15.653 1.00 92.50 280 LEU A O 1
ATOM 2013 N N . ASP A 1 281 ? 24.921 -4.306 -16.817 1.00 92.75 281 ASP A N 1
ATOM 2014 C CA . ASP A 1 281 ? 24.945 -3.593 -18.096 1.00 92.75 281 ASP A CA 1
ATOM 2015 C C . ASP A 1 281 ? 23.523 -3.238 -18.555 1.00 92.75 281 ASP A C 1
ATOM 2017 O O . ASP A 1 281 ? 22.616 -4.074 -18.502 1.00 92.75 281 ASP A O 1
ATOM 2021 N N . VAL A 1 282 ? 23.346 -2.019 -19.064 1.00 92.69 282 VAL A N 1
ATOM 2022 C CA . VAL A 1 282 ? 22.072 -1.501 -19.568 1.00 92.69 282 VAL A CA 1
ATOM 2023 C C . VAL A 1 282 ? 22.246 -1.010 -21.002 1.00 92.69 282 VAL A C 1
ATOM 2025 O O . VAL A 1 282 ? 23.150 -0.241 -21.307 1.00 92.69 282 VAL A O 1
ATOM 2028 N N . THR A 1 283 ? 21.364 -1.417 -21.910 1.00 92.69 283 THR A N 1
ATOM 2029 C CA . THR A 1 283 ? 21.258 -0.825 -23.252 1.00 92.69 283 THR A CA 1
ATOM 2030 C C . THR A 1 283 ? 19.837 -0.352 -23.492 1.00 92.69 283 THR A C 1
ATOM 2032 O O . THR A 1 283 ? 18.891 -1.107 -23.279 1.00 92.69 283 THR A O 1
ATOM 2035 N N . ILE A 1 284 ? 19.678 0.880 -23.968 1.00 90.62 284 ILE A N 1
ATOM 2036 C CA . ILE A 1 284 ? 18.374 1.463 -24.289 1.00 90.62 284 ILE A CA 1
ATOM 2037 C C . ILE A 1 284 ? 18.365 1.918 -25.742 1.00 90.62 284 ILE A C 1
ATOM 2039 O O . ILE A 1 284 ? 19.309 2.522 -26.253 1.00 90.62 284 ILE A O 1
ATOM 2043 N N . SER A 1 285 ? 17.263 1.615 -26.412 1.00 90.56 285 SER A N 1
ATOM 2044 C CA . SER A 1 285 ? 16.940 2.072 -27.761 1.00 90.56 285 SER A CA 1
ATOM 2045 C C . SER A 1 285 ? 15.558 2.717 -27.774 1.00 90.56 285 SER A C 1
ATOM 2047 O O . SER A 1 285 ? 14.880 2.743 -26.753 1.00 90.56 285 SER A O 1
ATOM 2049 N N . ASP A 1 286 ? 15.095 3.180 -28.933 1.00 84.94 286 ASP A N 1
ATOM 2050 C CA . ASP A 1 286 ? 13.759 3.782 -29.054 1.00 84.94 286 ASP A CA 1
ATOM 2051 C C . ASP A 1 286 ? 12.588 2.845 -28.681 1.00 84.94 286 ASP A C 1
ATOM 2053 O O . ASP A 1 286 ? 11.494 3.335 -28.423 1.00 84.94 286 ASP A O 1
ATOM 2057 N N . THR A 1 287 ? 12.785 1.519 -28.683 1.00 87.19 287 THR A N 1
ATOM 2058 C CA . THR A 1 287 ? 11.708 0.527 -28.417 1.00 87.19 287 THR A CA 1
ATOM 2059 C C . THR A 1 287 ? 12.143 -0.683 -27.589 1.00 87.19 287 THR A C 1
ATOM 2061 O O . THR A 1 287 ? 11.323 -1.517 -27.213 1.00 87.19 287 THR A O 1
ATOM 2064 N N . GLY A 1 288 ? 13.442 -0.826 -27.347 1.00 90.00 288 GLY A N 1
ATOM 2065 C CA . GLY A 1 288 ? 14.026 -1.965 -26.652 1.00 90.00 288 GLY A CA 1
ATOM 2066 C C . GLY A 1 288 ? 14.839 -1.518 -25.450 1.00 90.00 288 GLY A C 1
ATOM 2067 O O . GLY A 1 288 ? 15.512 -0.483 -25.502 1.00 90.00 288 GLY A O 1
ATOM 2068 N N . LEU A 1 289 ? 14.786 -2.336 -24.409 1.00 91.06 289 LEU A N 1
ATOM 2069 C CA . LEU A 1 289 ? 15.566 -2.245 -23.185 1.00 91.06 289 LEU A CA 1
ATOM 2070 C C . LEU A 1 289 ? 16.350 -3.553 -23.046 1.00 91.06 289 LEU A C 1
ATOM 2072 O O . LEU A 1 289 ? 15.831 -4.622 -23.341 1.00 91.06 289 LEU A O 1
ATOM 2076 N N . ILE A 1 290 ? 17.611 -3.495 -22.644 1.00 91.12 290 ILE A N 1
ATOM 2077 C CA . ILE A 1 290 ? 18.393 -4.686 -22.313 1.00 91.12 290 ILE A CA 1
ATOM 2078 C C . ILE A 1 290 ? 19.025 -4.455 -20.950 1.00 91.12 290 ILE A C 1
ATOM 2080 O O . ILE A 1 290 ? 19.725 -3.459 -20.785 1.00 91.12 290 ILE A O 1
ATOM 2084 N N . VAL A 1 291 ? 18.816 -5.373 -20.006 1.00 89.69 291 VAL A N 1
ATOM 2085 C CA . VAL A 1 291 ? 19.422 -5.337 -18.666 1.00 89.69 291 VAL A CA 1
ATOM 2086 C C . VAL A 1 291 ? 20.135 -6.662 -18.412 1.00 89.69 291 VAL A C 1
ATOM 2088 O O . VAL A 1 291 ? 19.545 -7.730 -18.547 1.00 89.69 291 VAL A O 1
ATOM 2091 N N . GLY A 1 292 ? 21.439 -6.624 -18.127 1.00 87.12 292 GLY A N 1
ATOM 2092 C CA . GLY A 1 292 ? 22.241 -7.832 -17.888 1.00 87.12 292 GLY A CA 1
ATOM 2093 C C . GLY A 1 292 ? 22.301 -8.805 -19.076 1.00 87.12 292 GLY A C 1
ATOM 2094 O O . GLY A 1 292 ? 22.529 -9.998 -18.890 1.00 87.12 292 GLY A O 1
ATOM 2095 N N . GLY A 1 293 ? 22.079 -8.314 -20.300 1.00 86.81 293 GLY A N 1
ATOM 2096 C CA . GLY A 1 293 ? 22.014 -9.128 -21.522 1.00 86.81 293 GLY A CA 1
ATOM 2097 C C . GLY A 1 293 ? 20.636 -9.723 -21.828 1.00 86.81 293 GLY A C 1
ATOM 2098 O O . GLY A 1 293 ? 20.476 -10.390 -22.854 1.00 86.81 293 GLY A O 1
ATOM 2099 N N . THR A 1 294 ? 19.642 -9.459 -20.985 1.00 86.44 294 THR A N 1
ATOM 2100 C CA . THR A 1 294 ? 18.262 -9.895 -21.180 1.00 86.44 294 THR A CA 1
ATOM 2101 C C . THR A 1 294 ? 17.479 -8.843 -21.962 1.00 86.44 294 THR A C 1
ATOM 2103 O O . THR A 1 294 ? 17.533 -7.669 -21.618 1.00 86.44 294 THR A O 1
ATOM 2106 N N . ILE A 1 295 ? 16.795 -9.248 -23.040 1.00 80.88 295 ILE A N 1
ATOM 2107 C CA . ILE A 1 295 ? 16.095 -8.338 -23.962 1.00 80.88 295 ILE A CA 1
ATOM 2108 C C . ILE A 1 295 ? 14.645 -8.157 -23.521 1.00 80.88 295 ILE A C 1
ATOM 2110 O O . ILE A 1 295 ? 13.906 -9.131 -23.422 1.00 80.88 295 ILE A O 1
ATOM 2114 N N . ALA A 1 296 ? 14.269 -6.898 -23.370 1.00 87.00 296 ALA A N 1
ATOM 2115 C CA . ALA A 1 296 ? 12.983 -6.371 -22.961 1.00 87.00 296 ALA A CA 1
ATOM 2116 C C . ALA A 1 296 ? 12.469 -5.367 -24.010 1.00 87.00 296 ALA A C 1
ATOM 2118 O O . ALA A 1 296 ? 13.239 -4.828 -24.822 1.00 87.00 296 ALA A O 1
ATOM 2119 N N . SER A 1 297 ? 11.168 -5.089 -24.001 1.00 88.69 297 SER A N 1
ATOM 2120 C CA . SER A 1 297 ? 10.570 -4.026 -24.811 1.00 88.69 297 SER A CA 1
ATOM 2121 C C . SER A 1 297 ? 10.046 -2.890 -23.942 1.00 88.69 297 SER A C 1
ATOM 2123 O O . SER A 1 297 ? 9.654 -3.096 -22.798 1.00 88.69 297 SER A O 1
ATOM 2125 N N . HIS A 1 298 ? 10.049 -1.671 -24.480 1.00 87.81 298 HIS A N 1
ATOM 2126 C CA . HIS A 1 298 ? 9.365 -0.550 -23.843 1.00 87.81 298 HIS A CA 1
ATOM 2127 C C . HIS A 1 298 ? 8.570 0.264 -24.861 1.00 87.81 298 HIS A C 1
ATOM 2129 O O . HIS A 1 298 ? 8.940 0.384 -26.035 1.00 87.81 298 HIS A O 1
ATOM 2135 N N . LEU A 1 299 ? 7.451 0.809 -24.400 1.00 89.12 299 LEU A N 1
ATOM 2136 C CA . LEU A 1 299 ? 6.593 1.711 -25.146 1.00 89.12 299 LEU A CA 1
ATOM 2137 C C . LEU A 1 299 ? 6.052 2.787 -24.201 1.00 89.12 299 LEU A C 1
ATOM 2139 O O . LEU A 1 299 ? 5.734 2.492 -23.049 1.00 89.12 299 LEU A O 1
ATOM 2143 N N . ASN A 1 300 ? 5.912 4.008 -24.727 1.00 88.06 300 ASN A N 1
ATOM 2144 C CA . ASN A 1 300 ? 5.384 5.168 -24.007 1.00 88.06 300 ASN A CA 1
ATOM 2145 C C . ASN A 1 300 ? 6.162 5.460 -22.715 1.00 88.06 300 ASN A C 1
ATOM 2147 O O . ASN A 1 300 ? 5.613 5.475 -21.626 1.00 88.06 300 ASN A O 1
ATOM 2151 N N . VAL A 1 301 ? 7.478 5.622 -22.844 1.00 88.12 301 VAL A N 1
ATOM 2152 C CA . VAL A 1 301 ? 8.350 6.019 -21.737 1.00 88.12 301 VAL A CA 1
ATOM 2153 C C . VAL A 1 301 ? 8.933 7.384 -22.068 1.00 88.12 301 VAL A C 1
ATOM 2155 O O . VAL A 1 301 ? 9.708 7.516 -23.018 1.00 88.12 301 VAL A O 1
ATOM 2158 N N . GLU A 1 302 ? 8.594 8.410 -21.287 1.00 92.00 302 GLU A N 1
ATOM 2159 C CA . GLU A 1 302 ? 9.071 9.776 -21.537 1.00 92.00 302 GLU A CA 1
ATOM 2160 C C . GLU A 1 302 ? 10.364 10.090 -20.792 1.00 92.00 302 GLU A C 1
ATOM 2162 O O . GLU A 1 302 ? 11.169 10.903 -21.260 1.00 92.00 302 GLU A O 1
ATOM 2167 N N . ARG A 1 303 ? 10.584 9.479 -19.628 1.00 90.69 303 ARG A N 1
ATOM 2168 C CA . ARG A 1 303 ? 11.812 9.660 -18.856 1.00 90.69 303 ARG A CA 1
ATOM 2169 C C . ARG A 1 303 ? 12.419 8.330 -18.480 1.00 90.69 303 ARG A C 1
ATOM 2171 O O . ARG A 1 303 ? 11.722 7.449 -17.995 1.00 90.69 303 ARG A O 1
ATOM 2178 N N . VAL A 1 304 ? 13.737 8.245 -18.620 1.00 91.25 304 VAL A N 1
ATOM 2179 C CA . VAL A 1 304 ? 14.511 7.138 -18.071 1.00 91.25 304 VAL A CA 1
ATOM 2180 C C . VAL A 1 304 ? 15.564 7.662 -17.103 1.00 91.25 304 VAL A C 1
ATOM 2182 O O . VAL A 1 304 ? 16.356 8.539 -17.446 1.00 91.25 304 VAL A O 1
ATOM 2185 N N . ASN A 1 305 ? 15.595 7.102 -15.900 1.00 92.94 305 ASN A N 1
ATOM 2186 C CA . ASN A 1 305 ? 16.669 7.287 -14.933 1.00 92.94 305 ASN A CA 1
ATOM 2187 C C . ASN A 1 305 ? 17.397 5.958 -14.748 1.00 92.94 305 ASN A C 1
ATOM 2189 O O . ASN A 1 305 ? 16.768 4.958 -14.416 1.00 92.94 305 ASN A O 1
ATOM 2193 N N . ILE A 1 306 ? 18.710 5.945 -14.944 1.00 92.00 306 ILE A N 1
ATOM 2194 C CA . ILE A 1 306 ? 19.549 4.763 -14.745 1.00 92.00 306 ILE A CA 1
ATOM 2195 C C . ILE A 1 306 ? 20.459 5.032 -13.555 1.00 92.00 306 ILE A C 1
ATOM 2197 O O . ILE A 1 306 ? 21.258 5.969 -13.594 1.00 92.00 306 ILE A O 1
ATOM 2201 N N . ASP A 1 307 ? 20.335 4.207 -12.523 1.00 92.00 307 ASP A N 1
ATOM 2202 C CA . ASP A 1 307 ? 21.226 4.170 -11.371 1.00 92.00 307 ASP A CA 1
ATOM 2203 C C . ASP A 1 307 ? 22.014 2.857 -11.408 1.00 92.00 307 ASP A C 1
ATOM 2205 O O . ASP A 1 307 ? 21.457 1.779 -11.180 1.00 92.00 307 ASP A O 1
ATOM 2209 N N . GLY A 1 308 ? 23.302 2.961 -11.729 1.00 88.69 308 GLY A N 1
ATOM 2210 C CA . GLY A 1 308 ? 24.245 1.851 -11.674 1.00 88.69 308 GLY A CA 1
ATOM 2211 C C . GLY A 1 308 ? 24.677 1.530 -10.242 1.00 88.69 308 GLY A C 1
ATOM 2212 O O . GLY A 1 308 ? 24.494 2.321 -9.308 1.00 88.69 308 GLY A O 1
ATOM 2213 N N . GLY A 1 309 ? 25.220 0.330 -10.066 1.00 89.25 309 GLY A N 1
ATOM 2214 C CA . GLY A 1 309 ? 25.675 -0.181 -8.780 1.00 89.25 309 GLY A CA 1
ATOM 2215 C C . GLY A 1 309 ? 27.185 -0.020 -8.543 1.00 89.25 309 GLY A C 1
ATOM 2216 O O . GLY A 1 309 ? 27.843 0.829 -9.143 1.00 89.25 309 GLY A O 1
ATOM 2217 N N . PRO A 1 310 ? 27.751 -0.780 -7.589 1.00 92.75 310 PRO A N 1
ATOM 2218 C CA . PRO A 1 310 ? 29.179 -0.729 -7.269 1.00 92.75 310 PRO A CA 1
ATOM 2219 C C . PRO A 1 310 ? 30.097 -1.469 -8.264 1.00 92.75 310 PRO A C 1
ATOM 2221 O O . PRO A 1 310 ? 31.318 -1.331 -8.162 1.00 92.75 310 PRO A O 1
ATOM 2224 N N . SER A 1 311 ? 29.566 -2.297 -9.166 1.00 92.69 311 SER A N 1
ATOM 2225 C CA . SER A 1 311 ? 30.339 -2.991 -10.203 1.00 92.69 311 SER A CA 1
ATOM 2226 C C . SER A 1 311 ? 30.573 -2.094 -11.417 1.00 92.69 311 SER A C 1
ATOM 2228 O O . SER A 1 311 ? 29.972 -1.040 -11.553 1.00 92.69 311 SER A O 1
ATOM 2230 N N . ALA A 1 312 ? 31.483 -2.501 -12.304 1.00 91.25 312 ALA A N 1
ATOM 2231 C CA . ALA A 1 312 ? 31.681 -1.816 -13.578 1.00 91.25 312 ALA A CA 1
ATOM 2232 C C . ALA A 1 312 ? 30.555 -2.185 -14.551 1.00 91.25 312 ALA A C 1
ATOM 2234 O O . ALA A 1 312 ? 30.447 -3.355 -14.926 1.00 91.25 312 ALA A O 1
ATOM 2235 N N . ASN A 1 313 ? 29.774 -1.195 -14.978 1.00 90.62 313 ASN A N 1
ATOM 2236 C CA . ASN A 1 313 ? 28.638 -1.375 -15.879 1.00 90.62 313 ASN A CA 1
ATOM 2237 C C . ASN A 1 313 ? 28.892 -0.717 -17.242 1.00 90.62 313 ASN A C 1
ATOM 2239 O O . ASN A 1 313 ? 29.573 0.306 -17.353 1.00 90.62 313 ASN A O 1
ATOM 2243 N N . VAL A 1 314 ? 28.299 -1.267 -18.298 1.00 93.19 314 VAL A N 1
ATOM 2244 C CA . VAL A 1 314 ? 28.181 -0.620 -19.608 1.00 93.19 314 VAL A CA 1
ATOM 2245 C C . VAL A 1 314 ? 26.769 -0.075 -19.767 1.00 93.19 314 VAL A C 1
ATOM 2247 O O . VAL A 1 314 ? 25.804 -0.830 -19.733 1.00 93.19 314 VAL A O 1
ATOM 2250 N N . ILE A 1 315 ? 26.650 1.233 -19.984 1.00 91.56 315 ILE A N 1
ATOM 2251 C CA . ILE A 1 315 ? 25.379 1.922 -20.224 1.00 91.56 315 ILE A CA 1
ATOM 2252 C C . ILE A 1 315 ? 25.391 2.436 -21.664 1.00 91.56 315 ILE A C 1
ATOM 2254 O O . ILE A 1 315 ? 26.074 3.417 -21.949 1.00 91.56 315 ILE A O 1
ATOM 2258 N N . ASP A 1 316 ?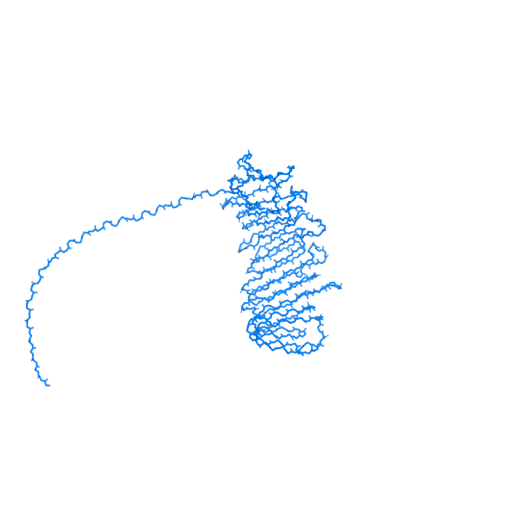 24.674 1.773 -22.574 1.00 92.12 316 ASP A N 1
ATOM 2259 C CA . ASP A 1 316 ? 24.624 2.111 -24.004 1.00 92.12 316 ASP A CA 1
ATOM 2260 C C . ASP A 1 316 ? 23.292 2.758 -24.410 1.00 92.12 316 ASP A C 1
ATOM 2262 O O . ASP A 1 316 ? 22.219 2.164 -24.318 1.00 92.12 316 ASP A O 1
ATOM 2266 N N . LEU A 1 317 ? 23.383 3.994 -24.892 1.00 89.88 317 LEU A N 1
ATOM 2267 C CA . LEU A 1 317 ? 22.289 4.861 -25.320 1.00 89.88 317 LEU A CA 1
ATOM 2268 C C . LEU A 1 317 ? 22.372 5.203 -26.822 1.00 89.88 317 LEU A C 1
ATOM 2270 O O . LEU A 1 317 ? 21.620 6.047 -27.305 1.00 89.88 317 LEU A O 1
ATOM 2274 N N . ASN A 1 318 ? 23.289 4.598 -27.590 1.00 89.00 318 ASN A N 1
ATOM 2275 C CA . ASN A 1 318 ? 23.514 4.937 -29.009 1.00 89.00 318 ASN A CA 1
ATOM 2276 C C . ASN A 1 318 ? 22.326 4.633 -29.927 1.00 89.00 318 ASN A C 1
ATOM 2278 O O . ASN A 1 318 ? 22.270 5.114 -31.060 1.00 89.00 318 ASN A O 1
ATOM 2282 N N . ALA A 1 319 ? 21.426 3.757 -29.484 1.00 86.38 319 ALA A N 1
ATOM 2283 C CA . ALA A 1 319 ? 20.276 3.321 -30.261 1.00 86.38 319 ALA A CA 1
ATOM 2284 C C . ALA A 1 319 ? 19.042 4.222 -30.064 1.00 86.38 319 ALA A C 1
ATOM 2286 O O . ALA A 1 319 ? 17.975 3.910 -30.595 1.00 86.38 319 ALA A O 1
ATOM 2287 N N . ILE A 1 320 ? 19.173 5.323 -29.318 1.00 85.06 320 ILE A N 1
ATOM 2288 C CA . ILE A 1 320 ? 18.133 6.341 -29.160 1.00 85.06 320 ILE A CA 1
ATOM 2289 C C . ILE A 1 320 ? 18.283 7.346 -30.302 1.00 85.06 320 ILE A C 1
ATOM 2291 O O . ILE A 1 320 ? 19.270 8.076 -30.379 1.00 85.06 320 ILE A O 1
ATOM 2295 N N . THR A 1 321 ? 17.314 7.378 -31.219 1.00 82.62 321 THR A N 1
ATOM 2296 C CA . THR A 1 321 ? 17.385 8.235 -32.418 1.00 82.62 321 THR A CA 1
ATOM 2297 C C . THR A 1 321 ? 16.461 9.452 -32.352 1.00 82.62 321 THR A C 1
ATOM 2299 O O . THR A 1 321 ? 16.415 10.247 -33.293 1.00 82.62 321 THR A O 1
ATOM 2302 N N . GLY A 1 322 ? 15.727 9.611 -31.243 1.00 72.38 322 GLY A N 1
ATOM 2303 C CA . GLY A 1 322 ? 14.728 10.668 -31.054 1.00 72.38 322 GLY A CA 1
ATOM 2304 C C . GLY A 1 322 ? 13.400 10.396 -31.771 1.00 72.38 322 GLY A C 1
ATOM 2305 O O . GLY A 1 322 ? 12.558 11.287 -31.862 1.00 72.38 322 GLY A O 1
ATOM 2306 N N . ALA A 1 323 ? 13.212 9.185 -32.306 1.00 65.06 323 ALA A N 1
ATOM 2307 C CA . ALA A 1 323 ? 11.937 8.724 -32.855 1.00 65.06 323 ALA A CA 1
ATOM 2308 C C . ALA A 1 323 ? 10.973 8.206 -31.769 1.00 65.06 323 ALA A C 1
ATOM 2310 O O . ALA A 1 323 ? 9.793 7.994 -32.053 1.00 65.06 323 ALA A O 1
ATOM 2311 N N . SER A 1 324 ? 11.474 7.993 -30.551 1.00 71.81 324 SER A N 1
ATOM 2312 C CA . SER A 1 324 ? 10.705 7.590 -29.372 1.00 71.81 324 SER A CA 1
ATOM 2313 C C . SER A 1 324 ? 10.020 8.778 -28.681 1.00 71.81 324 SER A C 1
ATOM 2315 O O . SER A 1 324 ? 10.331 9.940 -28.944 1.00 71.81 324 SER A O 1
ATOM 2317 N N . THR A 1 325 ? 9.081 8.488 -27.771 1.00 78.12 325 THR A N 1
ATOM 2318 C CA . THR A 1 325 ? 8.510 9.489 -26.848 1.00 78.12 325 THR A CA 1
ATOM 2319 C C . THR A 1 325 ? 9.485 9.894 -25.739 1.00 78.12 325 THR A C 1
ATOM 2321 O O . THR A 1 325 ? 9.173 10.779 -24.946 1.00 78.12 325 THR A O 1
ATOM 2324 N N . LEU A 1 326 ? 10.686 9.308 -25.712 1.00 81.25 326 LEU A N 1
ATOM 2325 C CA . LEU A 1 326 ? 11.712 9.559 -24.715 1.00 81.25 326 LEU A CA 1
ATOM 2326 C C . LEU A 1 326 ? 12.215 11.005 -24.797 1.00 81.25 326 LEU A C 1
ATOM 2328 O O . LEU A 1 326 ? 12.876 11.418 -25.749 1.00 81.25 326 LEU A O 1
ATOM 2332 N N . VAL A 1 327 ? 11.901 11.783 -23.766 1.00 82.19 327 VAL A N 1
ATOM 2333 C CA . VAL A 1 327 ? 12.236 13.206 -23.651 1.00 82.19 327 VAL A CA 1
ATOM 2334 C C . VAL A 1 327 ? 13.566 13.407 -22.934 1.00 82.19 327 VAL A C 1
ATOM 2336 O O . VAL A 1 327 ? 14.303 14.340 -23.252 1.00 82.19 327 VAL A O 1
ATOM 2339 N N . SER A 1 328 ? 13.875 12.572 -21.940 1.00 83.38 328 SER A N 1
ATOM 2340 C CA . SER A 1 328 ? 15.103 12.712 -21.157 1.00 83.38 328 SER A CA 1
ATOM 2341 C C . SER A 1 328 ? 15.629 11.383 -20.640 1.00 83.38 328 SER A C 1
ATOM 2343 O O . SER A 1 328 ? 14.860 10.569 -20.132 1.00 83.38 328 SER A O 1
ATOM 2345 N N . THR A 1 329 ? 16.953 11.239 -20.666 1.00 84.88 329 THR A N 1
ATOM 2346 C CA . THR A 1 329 ? 17.670 10.162 -19.978 1.00 84.88 329 THR A CA 1
ATOM 2347 C C . THR A 1 329 ? 18.635 10.770 -18.967 1.00 84.88 329 THR A C 1
ATOM 2349 O O . THR A 1 329 ? 19.440 11.631 -19.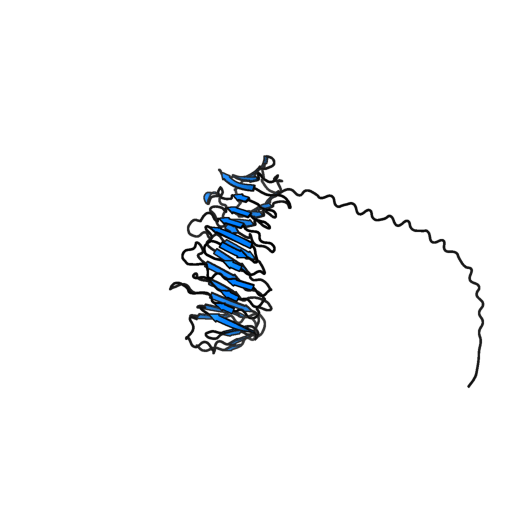324 1.00 84.88 329 THR A O 1
ATOM 2352 N N . GLN A 1 330 ? 18.564 10.338 -17.711 1.00 90.44 330 GLN A N 1
ATOM 2353 C CA . GLN A 1 330 ? 19.536 10.676 -16.676 1.00 90.44 330 GLN A CA 1
ATOM 2354 C C . GLN A 1 330 ? 20.304 9.417 -16.286 1.00 90.44 330 GLN A C 1
ATOM 2356 O O . GLN A 1 330 ? 19.709 8.374 -16.036 1.00 90.44 330 GLN A O 1
ATOM 2361 N N . VAL A 1 331 ? 21.629 9.527 -16.216 1.00 90.44 331 VAL A N 1
ATOM 2362 C CA . VAL A 1 331 ? 22.508 8.422 -15.831 1.00 90.44 331 VAL A CA 1
ATOM 2363 C C . VAL A 1 331 ? 23.312 8.814 -14.603 1.00 90.44 331 VAL A C 1
ATOM 2365 O O . VAL A 1 331 ? 23.984 9.846 -14.588 1.00 90.44 331 VAL A O 1
ATOM 2368 N N . ASN A 1 332 ? 23.252 7.964 -13.591 1.00 92.38 332 ASN A N 1
ATOM 2369 C CA . ASN A 1 332 ? 24.101 7.975 -12.418 1.00 92.38 332 ASN A CA 1
ATOM 2370 C C . ASN A 1 332 ? 24.810 6.622 -12.363 1.00 92.38 332 ASN A C 1
ATOM 2372 O O . ASN A 1 332 ? 24.199 5.618 -12.024 1.00 92.38 332 ASN A O 1
ATOM 2376 N N . ALA A 1 333 ? 26.075 6.584 -12.769 1.00 86.38 333 ALA A N 1
ATOM 2377 C CA . ALA A 1 333 ? 26.756 5.320 -13.037 1.00 86.38 333 ALA A CA 1
ATOM 2378 C C . ALA A 1 333 ? 27.083 4.505 -11.769 1.00 86.38 333 ALA A C 1
ATOM 2380 O O . ALA A 1 333 ? 27.139 3.287 -11.840 1.00 86.38 333 ALA A O 1
ATOM 2381 N N . GLY A 1 334 ? 27.183 5.165 -10.610 1.00 90.50 334 GLY A N 1
ATOM 2382 C CA . GLY A 1 334 ? 27.545 4.524 -9.346 1.00 90.50 334 GLY A CA 1
ATOM 2383 C C . GLY A 1 334 ? 29.025 4.696 -8.997 1.00 90.50 334 GLY A C 1
ATOM 2384 O O . GLY A 1 334 ? 29.669 5.659 -9.419 1.00 90.50 334 GLY A O 1
ATOM 2385 N N . ASP A 1 335 ? 29.534 3.792 -8.155 1.00 88.31 335 ASP A N 1
ATOM 2386 C CA . ASP A 1 335 ? 30.915 3.811 -7.636 1.00 88.31 335 ASP A CA 1
ATOM 2387 C C . ASP A 1 335 ? 31.891 2.979 -8.503 1.00 88.31 335 ASP A C 1
ATOM 2389 O O . ASP A 1 335 ? 33.085 2.904 -8.189 1.00 88.31 335 ASP A O 1
ATOM 2393 N N . GLY A 1 336 ? 31.392 2.323 -9.556 1.00 89.94 336 GLY A N 1
ATOM 2394 C CA . GLY A 1 336 ? 32.142 1.414 -10.418 1.00 89.94 336 GLY A CA 1
ATOM 2395 C C . GLY A 1 336 ? 32.998 2.092 -11.494 1.00 89.94 336 GLY A C 1
ATOM 2396 O O . GLY A 1 336 ? 32.938 3.298 -11.733 1.00 89.94 336 GLY A O 1
ATOM 2397 N N . ASP A 1 337 ? 33.819 1.287 -12.182 1.00 92.25 337 ASP A N 1
ATOM 2398 C CA . ASP A 1 337 ? 34.532 1.707 -13.400 1.00 92.25 337 ASP A CA 1
ATOM 2399 C C . ASP A 1 337 ? 33.571 1.654 -14.607 1.00 92.25 337 ASP A C 1
ATOM 2401 O O . ASP A 1 337 ? 33.712 0.825 -15.511 1.00 92.25 337 ASP A O 1
ATOM 2405 N N . ASP A 1 338 ? 32.553 2.512 -14.601 1.00 93.31 338 ASP A N 1
ATOM 2406 C CA . ASP A 1 338 ? 31.463 2.459 -15.574 1.00 93.31 338 ASP A CA 1
ATOM 2407 C C . ASP A 1 338 ? 31.830 3.046 -16.942 1.00 93.31 338 ASP A C 1
ATOM 2409 O O . ASP A 1 338 ? 32.558 4.034 -17.081 1.00 93.31 338 ASP A O 1
ATOM 2413 N N . THR A 1 339 ? 31.259 2.454 -17.989 1.00 93.44 339 THR A N 1
ATOM 2414 C CA . THR A 1 339 ? 31.364 2.925 -19.369 1.00 93.44 339 THR A CA 1
ATOM 2415 C C . THR A 1 339 ? 30.009 3.425 -19.847 1.00 93.44 339 THR A C 1
ATOM 2417 O O . THR A 1 339 ? 29.118 2.634 -20.138 1.00 93.44 339 THR A O 1
ATOM 2420 N N . ILE A 1 340 ? 29.869 4.742 -19.998 1.00 91.06 340 ILE A N 1
ATOM 2421 C CA . ILE A 1 340 ? 28.684 5.356 -20.608 1.00 91.06 340 ILE A CA 1
ATOM 2422 C C . ILE A 1 340 ? 28.957 5.584 -22.095 1.00 91.06 340 ILE A C 1
ATOM 2424 O O . ILE A 1 340 ? 29.888 6.300 -22.474 1.00 91.06 340 ILE A O 1
ATOM 2428 N N . ILE A 1 341 ? 28.125 4.987 -22.938 1.00 89.75 341 ILE A N 1
ATOM 2429 C CA . ILE A 1 341 ? 28.136 5.114 -24.389 1.00 89.75 341 ILE A CA 1
ATOM 2430 C C . ILE A 1 341 ? 26.821 5.785 -24.780 1.00 89.75 341 ILE A C 1
ATOM 2432 O O . ILE A 1 341 ? 25.757 5.319 -24.401 1.00 89.75 341 ILE A O 1
ATOM 2436 N N . GLY A 1 342 ? 26.847 6.886 -25.523 1.00 77.38 342 GLY A N 1
ATOM 2437 C CA . GLY A 1 342 ? 25.597 7.519 -25.927 1.00 77.38 342 GLY A CA 1
ATOM 2438 C C . GLY A 1 342 ? 25.733 8.475 -27.094 1.00 77.38 342 GLY A C 1
ATOM 2439 O O . GLY A 1 342 ? 26.813 9.010 -27.366 1.00 77.38 342 GLY A O 1
ATOM 2440 N N . SER A 1 343 ? 24.601 8.710 -27.754 1.00 63.09 343 SER A N 1
ATOM 2441 C CA . SER A 1 343 ? 24.426 9.772 -28.737 1.00 63.09 343 SER A CA 1
ATOM 2442 C C . SER A 1 343 ? 23.512 10.865 -28.180 1.00 63.09 343 SER A C 1
ATOM 2444 O O . SER A 1 343 ? 22.370 10.573 -27.857 1.00 63.09 343 SER A O 1
ATOM 2446 N N . GLN A 1 344 ? 24.089 12.073 -28.091 1.00 49.44 344 GLN A N 1
ATOM 2447 C CA . GLN A 1 344 ? 23.533 13.416 -27.809 1.00 49.44 344 GLN A CA 1
ATOM 2448 C C . GLN A 1 344 ? 22.240 13.539 -27.000 1.00 49.44 344 GLN A C 1
ATOM 2450 O O . GLN A 1 344 ? 21.161 13.259 -27.558 1.00 49.44 344 GLN A O 1
#

Secondary structure (DSSP, 8-state):
----------------------------------------EEEEETTEEEEEPPTT---EEEEEEETTEEEEEESSSPPEE-SSS-EEEETTEEEEE-TT--EEEEE--BSS-EEEEEE--GGGS--EEEEE--BS--EEE--SS-EEEEEESSS----EEE---PPBTB--EEEEE-SS-EEEESSEEEETTEEEEEES--EEEEEEESS--EEEEEE--TTSS--EEEEEEESS--EEE--SS-EEEEEESSS----EEE---PPBTB--EEEEEESS-EEEESSEEEETTEEEEEES--EEEEEE-SS--EEEEEE--S-SS--EEEEE--SS--EEEE--

pLDDT: mean 89.06, std 13.03, range [36.66, 98.81]

Sequence (344 aa):
MNLSSALRFLFTHSARQHRRRKSARRAAVAERLEHRIVLSSISVSGNTVFYNAAPGEANNLTISESAGTLTFSDTGAVITPGTGPITVVNANEVTVPVAGITTLNVGLGDMNDTLDGSGVGIGSGITLGIFNGGTGNDNLIGTEVTDSFAAFDTQPGNDTIDGLGELPGQRDTIRINSDLDVTATDTAMVIGTSVSSYANLEFIDVQGGASDNQINLSGITTAGSFTSVQINAGDGHDTILGSQLADSVTISGTNPGADDLNLGGQPAGQQDNLRISTDLDVTISDTGLIVGGTIASHLNVERVNIDGGPSANVIDLNAITGASTLVSTQVNAGDGDDTIIGSQ

Foldseek 3Di:
DDDDDDDDDDDDDDPPPPPPPPPPPPPPPPDPPPPDDDFWEWEDDQQEIETAGTPPWAWEWEWADDPQKIKIFTPGTFYDYDYDPWADPDRGMIMHGLVRHAEYAYELAEEEYEYHQANAAPVNNHAEYEYEDHAEEYEEEAYQHEYEYADEDPHHAAYEYEPVAYDPPHFHEYEHDYLFAWADALFWIDTHHHIYGYARGAEYAEENEAEEYEYHDQRYAPVHNYQEYEYENEHYAYEHHAYQHAYEYEQDYAHSAAYEEENYHYDPPHFHEYEYAEQFAWADAQFWIATNNHIYTYARHQEYEYHHEQEAYEYHAARYPVPHNHNDYHYDHYNYVYHYHHDD